Protein AF-A0A7J9BBY5-F1 (afdb_monomer)

Secondary structure (DSSP, 8-state):
--HHHHHHHH-GGG-TTS--SS----HHHHHHHHHHHHHHHHHHHHHHHHHHHHHHHHHHHHHHTT--HHHHGGGHHHHTTTT--TTT--STTTT-HHHHHHHHHHHHHHHHHHHHHHHHHHHHHHHHHHHHHHHTT----HHHHHHHHHHHHHTT-S-HHHHHHHHHHHHHHHHHHHHHHHHHHHHHHHHHHHHHHHHHHHHHHH-TTTTS--TTHHHHHHHHHHHHHHHTTHHHHHHHHHHHHHHHHHHHTS--EETTEEHHHHHHHHHHHHHHHHHHHHHHHHHHHHHHHHHHHHHHHHS-PPPP------------------------------------------

pLDDT: mean 82.65, std 19.44, range [28.75, 98.25]

InterPro domains:
  IPR007145 Microtubule-associated protein, MAP65/Ase1/PRC1 [PTHR19321] (1-342)

Sequence (350 aa):
MDFFSTVTEVHPSLDDTTGVQSKSISDDTLLRLAETVSALNEDKKRRLHKLQELATQLIDLWNLMDTPEEERILFDHVTCHTSASVDGVTVPGALALDLIEQAEVEVERLDQLKASRMKEIAFKKQVELEEIFARAHIEIDPEAAREKIMALIDSGNVEPTELLADMDNQIAKAKEEVLSRKEILDRVEKWMSACEEESWLEDYNRDENRYNSSRGAHLNLKRAEKARILVNKIPGMVDTLVAKTRAWEEDRGISFSYDGVPLLAMLDEYAMLRQEREEEKRRLRDQKKYGEQQNTEQEAIFGSKPSPARPSGTKKVVGPRANGGTNGTPSRRLSLNATQNGSRSATKDG

Solvent-accessible surface area (backbone atoms only — not comparable to full-atom values): 20954 Å² total; per-residue (Å²): 136,58,68,61,65,58,38,34,72,51,38,59,44,66,28,85,84,70,71,58,95,62,65,78,80,45,71,68,45,53,50,42,45,52,51,50,52,51,53,51,52,52,48,51,48,53,47,51,51,54,39,26,53,45,28,50,52,43,52,53,50,35,66,73,66,67,56,55,66,82,67,54,59,80,44,45,82,42,50,70,43,55,83,57,49,80,84,70,66,73,64,86,69,74,74,34,67,68,61,49,49,52,48,52,53,50,45,52,52,50,51,53,49,50,54,52,53,47,51,54,53,50,50,53,52,49,50,53,39,51,57,46,32,54,75,52,31,46,70,76,63,68,63,63,53,49,52,52,54,49,54,47,60,76,64,69,80,64,60,67,71,57,56,53,49,52,52,51,50,51,42,52,51,48,54,52,48,36,62,71,44,41,71,58,50,63,46,50,54,56,49,51,55,39,51,53,39,39,53,51,45,52,54,56,70,68,43,87,67,59,78,49,94,53,96,58,38,73,57,52,51,54,49,44,56,53,34,53,59,47,44,73,43,45,65,63,50,51,55,52,48,52,54,53,49,50,55,51,24,66,76,68,75,48,83,55,49,48,71,73,39,50,46,66,57,56,51,52,52,50,53,52,55,52,50,51,53,53,49,49,54,46,51,54,53,52,51,50,52,53,52,51,50,54,50,50,53,51,44,68,73,72,51,87,76,83,82,90,81,85,88,90,86,82,86,90,87,84,88,82,90,82,85,88,80,84,90,80,88,79,89,80,92,82,87,87,78,91,87,77,88,78,84,88,79,85,89,81,92,134

Organism: Gossypium gossypioides (NCBI:txid34282)

Nearest PDB structures (foldseek):
  3g6b-assembly1_B  TM=2.081E-01  e=1.982E+00  Thermotoga maritima
  3g67-assembly1_B  TM=2.104E-01  e=2.282E+00  Thermotoga maritima
  3ja6-assembly1_H  TM=1.386E-01  e=8.104E+00  Escherichia coli

Mean predicted aligned error: 14.29 Å

Radius of gyration: 49.77 Å; Cα contacts (8 Å, |Δi|>4): 181; chains: 1; bounding box: 132×51×141 Å

Structure (mmCIF, N/CA/C/O backbone):
data_AF-A0A7J9BBY5-F1
#
_entry.id   AF-A0A7J9BBY5-F1
#
loop_
_atom_site.group_PDB
_atom_site.id
_atom_site.type_symbol
_atom_site.label_atom_id
_atom_site.label_alt_id
_atom_site.label_comp_id
_atom_site.label_asym_id
_atom_site.label_entity_id
_atom_site.label_seq_id
_atom_site.pdbx_PDB_ins_code
_atom_site.Cartn_x
_atom_site.Cartn_y
_atom_site.Cartn_z
_atom_site.occupancy
_atom_site.B_iso_or_equiv
_atom_site.auth_seq_id
_atom_site.auth_comp_id
_atom_site.auth_asym_id
_atom_site.auth_atom_id
_atom_site.pdbx_PDB_model_num
ATOM 1 N N . MET A 1 1 ? -28.282 6.970 42.687 1.00 68.50 1 MET A N 1
ATOM 2 C CA . MET A 1 1 ? -29.652 6.798 43.211 1.00 68.50 1 MET A CA 1
ATOM 3 C C . MET A 1 1 ? -29.607 7.133 44.682 1.00 68.50 1 MET A C 1
ATOM 5 O O . MET A 1 1 ? -28.784 6.548 45.376 1.00 68.50 1 MET A O 1
ATOM 9 N N . ASP A 1 2 ? -30.421 8.085 45.126 1.00 82.81 2 ASP A N 1
ATOM 10 C CA . ASP A 1 2 ? -30.551 8.399 46.547 1.00 82.81 2 ASP A CA 1
ATOM 11 C C . ASP A 1 2 ? -31.690 7.573 47.160 1.00 82.81 2 ASP A C 1
ATOM 13 O O . ASP A 1 2 ? -32.809 7.545 46.639 1.00 82.81 2 ASP A O 1
ATOM 17 N N . PHE A 1 3 ? -31.388 6.869 48.250 1.00 84.06 3 PHE A N 1
ATOM 18 C CA . PHE A 1 3 ? -32.345 6.008 48.940 1.00 84.06 3 PHE A CA 1
ATOM 19 C C . PHE A 1 3 ? -33.523 6.821 49.486 1.00 84.06 3 PHE A C 1
ATOM 21 O O . PHE A 1 3 ? -34.673 6.428 49.302 1.00 84.06 3 PHE A O 1
ATOM 28 N N . PHE A 1 4 ? -33.251 7.980 50.090 1.00 82.25 4 PHE A N 1
ATOM 29 C CA . PHE A 1 4 ? -34.282 8.802 50.721 1.00 82.25 4 PHE A CA 1
ATOM 30 C C . PHE A 1 4 ? -35.226 9.423 49.688 1.00 82.25 4 PHE A C 1
ATOM 32 O O . PHE A 1 4 ? -36.443 9.342 49.853 1.00 82.25 4 PHE A O 1
ATOM 39 N N . SER A 1 5 ? -34.702 9.919 48.564 1.00 84.00 5 SER A N 1
ATOM 40 C CA . SER A 1 5 ? -35.523 10.349 47.422 1.00 84.00 5 SER A CA 1
ATOM 41 C C . SER A 1 5 ? -36.441 9.235 46.902 1.00 84.00 5 SER A C 1
ATOM 43 O O . SER A 1 5 ? -37.623 9.458 46.666 1.00 84.00 5 SER A O 1
ATOM 45 N N . THR A 1 6 ? -35.928 8.009 46.772 1.00 87.12 6 THR A N 1
ATOM 46 C CA . THR A 1 6 ? -36.713 6.880 46.236 1.00 87.12 6 THR A CA 1
ATOM 47 C C . THR A 1 6 ? -37.829 6.456 47.200 1.00 87.12 6 THR A C 1
ATOM 49 O O . THR A 1 6 ? -38.934 6.110 46.793 1.00 87.12 6 THR A O 1
ATOM 52 N N . VAL A 1 7 ? -37.553 6.483 48.505 1.00 86.75 7 VAL A N 1
ATOM 53 C CA . VAL A 1 7 ? -38.510 6.084 49.545 1.00 86.75 7 VAL A CA 1
ATOM 54 C C . VAL A 1 7 ? -39.575 7.163 49.786 1.00 86.75 7 VAL A C 1
ATOM 56 O O . VAL A 1 7 ? -40.745 6.834 49.999 1.00 86.75 7 VAL A O 1
ATOM 59 N N . THR A 1 8 ? -39.207 8.445 49.701 1.00 85.31 8 THR A N 1
ATOM 60 C CA . THR A 1 8 ? -40.155 9.571 49.806 1.00 85.31 8 THR A CA 1
ATOM 61 C C . THR A 1 8 ? -41.138 9.632 48.635 1.00 85.31 8 THR A C 1
ATOM 63 O O . THR A 1 8 ? -42.296 9.993 48.856 1.00 85.31 8 THR A O 1
ATOM 66 N N . GLU A 1 9 ? -40.727 9.224 47.428 1.00 86.50 9 GLU A N 1
ATOM 67 C CA . GLU A 1 9 ? -41.609 9.080 46.256 1.00 86.50 9 GLU A CA 1
ATOM 68 C C . GLU A 1 9 ? -42.701 8.017 46.456 1.00 86.50 9 GLU A C 1
ATOM 70 O O . GLU A 1 9 ? -43.842 8.215 46.030 1.00 86.50 9 GLU A O 1
ATOM 75 N N . VAL A 1 10 ? -42.384 6.912 47.143 1.00 87.44 10 VAL A N 1
ATOM 76 C CA . VAL A 1 10 ? -43.372 5.876 47.491 1.00 87.44 10 VAL A CA 1
ATOM 77 C C . VAL A 1 10 ? -44.382 6.431 48.491 1.00 87.44 10 VAL A C 1
ATOM 79 O O . VAL A 1 10 ? -45.592 6.367 48.254 1.00 87.44 10 VAL A O 1
ATOM 82 N N . HIS A 1 11 ? -43.895 6.978 49.611 1.00 86.75 11 HIS A N 1
ATOM 83 C CA . HIS A 1 11 ? -44.711 7.716 50.571 1.00 86.75 11 HIS A CA 1
ATOM 84 C C . HIS A 1 11 ? -43.825 8.533 51.538 1.00 86.75 11 HIS A C 1
ATOM 86 O O . HIS A 1 11 ? -42.918 7.960 52.147 1.00 86.75 11 HIS A O 1
ATOM 92 N N . PRO A 1 12 ? -44.123 9.821 51.812 1.00 84.50 12 PRO A N 1
ATOM 93 C CA . PRO A 1 12 ? -43.288 10.676 52.668 1.00 84.50 12 PRO A CA 1
ATOM 94 C C . PRO A 1 12 ? -43.043 10.122 54.078 1.00 84.50 12 PRO A C 1
ATOM 96 O O . PRO A 1 12 ? -41.979 10.318 54.647 1.00 84.50 12 PRO A O 1
ATOM 99 N N . SER A 1 13 ? -44.007 9.382 54.642 1.00 84.62 13 SER A N 1
ATOM 100 C CA . SER A 1 13 ? -43.872 8.777 55.979 1.00 84.62 13 SER A CA 1
ATOM 101 C C . SER A 1 13 ? -42.844 7.643 56.071 1.00 84.62 13 SER A C 1
ATOM 103 O O . SER A 1 13 ? -42.656 7.102 57.157 1.00 84.62 13 SER A O 1
ATOM 105 N N . LEU A 1 14 ? -42.323 7.149 54.945 1.00 83.06 14 LEU A N 1
ATOM 106 C CA . LEU A 1 14 ? -41.343 6.059 54.926 1.00 83.06 14 LEU A CA 1
ATOM 107 C C . LEU A 1 14 ? -39.911 6.575 55.102 1.00 83.06 14 LEU A C 1
ATOM 109 O O . LEU A 1 14 ? -39.012 5.784 55.380 1.00 83.06 14 LEU A O 1
ATOM 113 N N . ASP A 1 15 ? -39.714 7.886 54.979 1.00 83.00 15 ASP A N 1
ATOM 114 C CA . ASP A 1 15 ? -38.452 8.547 55.259 1.00 83.00 15 ASP A CA 1
ATOM 115 C C . ASP A 1 15 ? -38.324 8.840 56.755 1.00 83.00 15 ASP A C 1
ATOM 117 O O . ASP A 1 15 ? -38.999 9.715 57.305 1.00 83.00 15 ASP A O 1
ATOM 121 N N . ASP A 1 16 ? -37.418 8.114 57.408 1.00 74.38 16 ASP A N 1
ATOM 122 C CA . ASP A 1 16 ? -37.143 8.238 58.839 1.00 74.38 16 ASP A CA 1
ATOM 123 C C . ASP A 1 16 ? -36.589 9.629 59.227 1.00 74.38 16 ASP A C 1
ATOM 125 O O . ASP A 1 16 ? -36.589 9.982 60.408 1.00 74.38 16 ASP A O 1
ATOM 129 N N . THR A 1 17 ? -36.172 10.458 58.259 1.00 73.38 17 THR A N 1
ATOM 130 C CA . THR A 1 17 ? -35.700 11.833 58.498 1.00 73.38 17 THR A CA 1
ATOM 131 C C . THR A 1 17 ? -36.830 12.863 58.615 1.00 73.38 17 THR A C 1
ATOM 133 O O . THR A 1 17 ? -36.628 13.935 59.187 1.00 73.38 17 THR A O 1
ATOM 136 N N . THR A 1 18 ? -38.045 12.538 58.155 1.00 66.00 18 THR A N 1
ATOM 137 C CA . THR A 1 18 ? -39.191 13.472 58.127 1.00 66.00 18 THR A CA 1
ATOM 138 C C . THR A 1 18 ? -39.932 13.607 59.464 1.00 66.00 18 THR A C 1
ATOM 140 O O . THR A 1 18 ? -40.844 14.426 59.588 1.00 66.00 18 THR A O 1
ATOM 143 N N . GLY A 1 19 ? -39.551 12.841 60.494 1.00 63.50 19 GLY A N 1
ATOM 144 C CA . GLY A 1 19 ? -40.104 12.962 61.852 1.00 63.50 19 GLY A CA 1
ATOM 145 C C . GLY A 1 19 ? -41.573 12.532 62.000 1.00 63.50 19 GLY A C 1
ATOM 146 O O . GLY A 1 19 ? -42.220 12.877 62.991 1.00 63.50 19 GLY A O 1
ATOM 147 N N . VAL A 1 20 ? -42.121 11.793 61.031 1.00 68.62 20 VAL A N 1
ATOM 148 C CA . VAL A 1 20 ? -43.511 11.310 61.054 1.00 68.62 20 VAL A CA 1
ATOM 149 C C . VAL A 1 20 ? -43.664 10.175 62.080 1.00 68.62 20 VAL A C 1
ATOM 151 O O . VAL A 1 20 ? -42.934 9.192 62.046 1.00 68.62 20 VAL A O 1
ATOM 154 N N . GLN A 1 21 ? -44.638 10.282 62.996 1.00 65.25 21 GLN A N 1
ATOM 155 C CA . GLN A 1 21 ? -44.805 9.339 64.122 1.00 65.25 21 GLN A CA 1
ATOM 156 C C . GLN A 1 21 ? -45.318 7.938 63.735 1.00 65.25 21 GLN A C 1
ATOM 158 O O . GLN A 1 21 ? -45.295 7.029 64.563 1.00 65.25 21 GLN A O 1
ATOM 163 N N . SER A 1 22 ? -45.799 7.741 62.503 1.00 77.50 22 SER A N 1
ATOM 164 C CA . SER A 1 22 ? -46.316 6.447 62.037 1.00 77.50 22 SER A CA 1
ATOM 165 C C . SER A 1 22 ? -46.081 6.253 60.538 1.00 77.50 22 SER A C 1
ATOM 167 O O . SER A 1 22 ? -46.340 7.160 59.747 1.00 77.50 22 SER A O 1
ATOM 169 N N . LYS A 1 23 ? -45.590 5.068 60.152 1.00 84.00 23 LYS A N 1
ATOM 170 C CA . LYS A 1 23 ? -45.366 4.681 58.752 1.00 84.00 23 LYS A CA 1
ATOM 171 C C . LYS A 1 23 ? -46.689 4.236 58.122 1.00 84.00 23 LYS A C 1
ATOM 173 O O . LYS A 1 23 ? -47.424 3.459 58.730 1.00 84.00 23 LYS A O 1
ATOM 178 N N . SER A 1 24 ? -46.988 4.709 56.912 1.00 83.12 24 SER A N 1
ATOM 179 C CA . SER A 1 24 ? -48.141 4.239 56.141 1.00 83.12 24 SER A CA 1
ATOM 180 C C . SER A 1 24 ? -47.972 2.765 55.765 1.00 83.12 24 SER A C 1
ATOM 182 O O . SER A 1 24 ? -46.948 2.375 55.207 1.00 83.12 24 SER A O 1
ATOM 184 N N . ILE A 1 25 ? -48.996 1.963 56.057 1.00 86.81 25 ILE A N 1
ATOM 185 C CA . ILE A 1 25 ? -49.114 0.540 55.692 1.00 86.81 25 ILE A CA 1
ATOM 186 C C . ILE A 1 25 ? -50.367 0.283 54.841 1.00 86.81 25 ILE A C 1
ATOM 188 O O . ILE A 1 25 ? -50.908 -0.818 54.843 1.00 86.81 25 ILE A O 1
ATOM 192 N N . SER A 1 26 ? -50.880 1.321 54.171 1.00 90.69 26 SER A N 1
ATOM 193 C CA . SER A 1 26 ? -52.058 1.192 53.306 1.00 90.69 26 SER A CA 1
ATOM 194 C C . SER A 1 26 ? -51.767 0.313 52.086 1.00 90.69 26 SER A C 1
ATOM 196 O O . SER A 1 26 ? -50.627 0.270 51.618 1.00 90.69 26 SER A O 1
ATOM 198 N N . ASP A 1 27 ? -52.800 -0.324 51.530 1.00 90.69 27 ASP A N 1
ATOM 199 C CA . ASP A 1 27 ? -52.671 -1.145 50.319 1.00 90.69 27 ASP A CA 1
ATOM 200 C C . ASP A 1 27 ? -52.080 -0.350 49.139 1.00 90.69 27 ASP A C 1
ATOM 202 O O . ASP A 1 27 ? -51.259 -0.881 48.400 1.00 90.69 27 ASP A O 1
ATOM 206 N N . ASP A 1 28 ? -52.411 0.942 49.002 1.00 90.50 28 ASP A N 1
ATOM 207 C CA . ASP A 1 28 ? -51.816 1.837 47.991 1.00 90.50 28 ASP A CA 1
ATOM 208 C C . ASP A 1 28 ? -50.307 2.030 48.217 1.00 90.50 28 ASP A C 1
ATOM 210 O O . ASP A 1 28 ? -49.514 1.937 47.283 1.00 90.50 28 ASP A O 1
ATOM 214 N N . THR A 1 29 ? -49.882 2.223 49.471 1.00 89.31 29 THR A N 1
ATOM 215 C CA . THR A 1 29 ? -48.455 2.340 49.817 1.00 89.31 29 THR A CA 1
ATOM 216 C C . THR A 1 29 ? -47.701 1.034 49.558 1.00 89.31 29 THR A C 1
ATOM 218 O O . THR A 1 29 ? -46.577 1.067 49.061 1.00 89.31 29 THR A O 1
ATOM 221 N N . LEU A 1 30 ? -48.314 -0.115 49.857 1.00 90.44 30 LEU A N 1
ATOM 222 C CA . LEU A 1 30 ? -47.729 -1.429 49.585 1.00 90.44 30 LEU A CA 1
ATOM 223 C C . LEU A 1 30 ? -47.633 -1.717 48.079 1.00 90.44 30 LEU A C 1
ATOM 225 O O . LEU A 1 30 ? -46.614 -2.245 47.636 1.00 90.44 30 LEU A O 1
ATOM 229 N N . LEU A 1 31 ? -48.647 -1.338 47.292 1.00 92.88 31 LEU A N 1
ATOM 230 C CA . LEU A 1 31 ? -48.634 -1.459 45.830 1.00 92.88 31 LEU A CA 1
ATOM 231 C C . LEU A 1 31 ? -47.529 -0.603 45.208 1.00 92.88 31 LEU A C 1
ATOM 233 O O . LEU A 1 31 ? -46.708 -1.135 44.463 1.00 92.88 31 LEU A O 1
ATOM 237 N N . ARG A 1 32 ? -47.438 0.680 45.579 1.00 91.25 32 ARG A N 1
ATOM 238 C CA . ARG A 1 32 ? -46.366 1.572 45.102 1.00 91.25 32 ARG A CA 1
ATOM 239 C C . ARG A 1 32 ? -44.984 1.042 45.460 1.00 91.25 32 ARG A C 1
ATOM 241 O O . ARG A 1 32 ? -44.094 1.041 44.621 1.00 91.25 32 ARG A O 1
ATOM 248 N N . LEU A 1 33 ? -44.806 0.535 46.682 1.00 92.31 33 LEU A N 1
ATOM 249 C CA . LEU A 1 33 ? -43.540 -0.067 47.096 1.00 92.31 33 LEU A CA 1
ATOM 250 C C . LEU A 1 33 ? -43.188 -1.292 46.237 1.00 92.31 33 LEU A C 1
ATOM 252 O O . LEU A 1 33 ? -42.039 -1.435 45.820 1.00 92.31 33 LEU A O 1
ATOM 256 N N . ALA A 1 34 ? -44.160 -2.165 45.957 1.00 92.00 34 ALA A N 1
ATOM 257 C CA . ALA A 1 34 ? -43.958 -3.331 45.101 1.00 92.00 34 ALA A CA 1
ATOM 258 C C . ALA A 1 34 ? -43.586 -2.932 43.661 1.00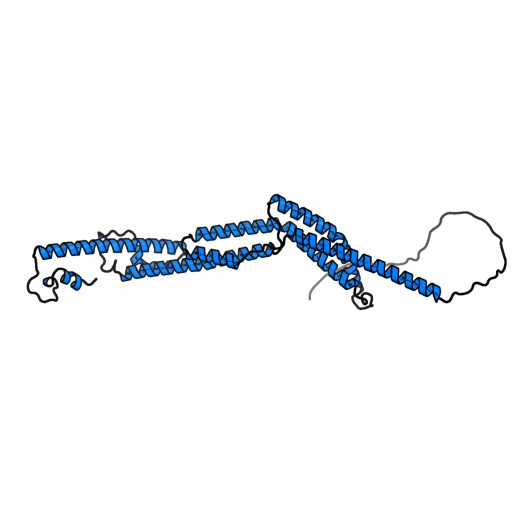 92.00 34 ALA A C 1
ATOM 260 O O . ALA A 1 34 ? -42.660 -3.512 43.088 1.00 92.00 34 ALA A O 1
ATOM 261 N N . GLU A 1 35 ? -44.249 -1.916 43.102 1.00 93.44 35 GLU A N 1
ATOM 262 C CA . GLU A 1 35 ? -43.927 -1.347 41.788 1.00 93.44 35 GLU A CA 1
ATOM 263 C C . GLU A 1 35 ? -42.501 -0.777 41.754 1.00 93.44 35 GLU A C 1
ATOM 265 O O . GLU A 1 35 ? -41.724 -1.122 40.861 1.00 93.44 35 GLU A O 1
ATOM 270 N N . THR A 1 36 ? -42.108 0.014 42.759 1.00 92.38 36 THR A N 1
ATOM 271 C CA . THR A 1 36 ? -40.750 0.571 42.865 1.00 92.38 36 THR A CA 1
ATOM 272 C C . THR A 1 36 ? -39.690 -0.525 42.990 1.00 92.38 36 THR A C 1
ATOM 274 O O . THR A 1 36 ? -38.662 -0.460 42.319 1.00 92.38 36 THR A O 1
ATOM 277 N N . VAL A 1 37 ? -39.927 -1.572 43.788 1.00 91.69 37 VAL A N 1
ATOM 278 C CA . VAL A 1 37 ? -39.004 -2.718 43.902 1.00 91.69 37 VAL A CA 1
ATOM 279 C C . VAL A 1 37 ? -38.875 -3.461 42.572 1.00 91.69 37 VAL A C 1
ATOM 281 O O . VAL A 1 37 ? -37.767 -3.842 42.187 1.00 91.69 37 VAL A O 1
ATOM 284 N N . SER A 1 38 ? -39.982 -3.648 41.848 1.00 92.69 38 SER A N 1
ATOM 285 C CA . SER A 1 38 ? -39.961 -4.265 40.520 1.00 92.69 38 SER A CA 1
ATOM 286 C C . SER A 1 38 ? -39.129 -3.433 39.541 1.00 92.69 38 SER A C 1
ATOM 288 O O . SER A 1 38 ? -38.226 -3.968 38.896 1.00 92.69 38 SER A O 1
ATOM 290 N N . ALA A 1 39 ? -39.360 -2.118 39.495 1.00 92.44 39 ALA A N 1
ATOM 291 C CA . ALA A 1 39 ? -38.620 -1.198 38.635 1.00 92.44 39 ALA A CA 1
ATOM 292 C C . ALA A 1 39 ? -37.113 -1.175 38.957 1.00 92.44 39 ALA A C 1
ATOM 294 O O . ALA A 1 39 ? -36.284 -1.219 38.047 1.00 92.44 39 ALA A O 1
ATOM 295 N N . LEU A 1 40 ? -36.738 -1.169 40.242 1.00 91.19 40 LEU A N 1
ATOM 296 C CA . LEU A 1 40 ? -35.335 -1.220 40.668 1.00 91.19 40 LEU A CA 1
ATOM 297 C C . LEU A 1 40 ? -34.663 -2.549 40.297 1.00 91.19 40 LEU A C 1
ATOM 299 O O . LEU A 1 40 ? -33.497 -2.559 39.901 1.00 91.19 40 LEU A O 1
ATOM 303 N N . ASN A 1 41 ? -35.384 -3.670 40.379 1.00 91.12 41 ASN A N 1
ATOM 304 C CA . ASN A 1 41 ? -34.871 -4.970 39.944 1.00 91.12 41 ASN A CA 1
ATOM 305 C C . ASN A 1 41 ? -34.655 -5.032 38.427 1.00 91.12 41 ASN A C 1
ATOM 307 O O . ASN A 1 41 ? -33.665 -5.608 37.972 1.00 91.12 41 ASN A O 1
ATOM 311 N N . GLU A 1 42 ? -35.552 -4.447 37.636 1.00 93.44 42 GLU A N 1
ATOM 312 C CA . GLU A 1 42 ? -35.357 -4.309 36.190 1.00 93.44 42 GLU A CA 1
ATOM 313 C C . GLU A 1 42 ? -34.159 -3.417 35.862 1.00 93.44 42 GLU A C 1
ATOM 315 O O . GLU A 1 42 ? -33.348 -3.768 35.006 1.00 93.4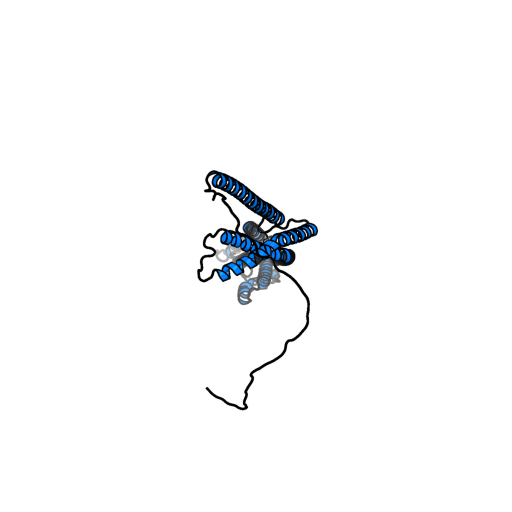4 42 GLU A O 1
ATOM 320 N N . ASP A 1 43 ? -33.997 -2.302 36.574 1.00 91.75 43 ASP A N 1
ATOM 321 C CA . ASP A 1 43 ? -32.852 -1.414 36.390 1.00 91.75 43 ASP A CA 1
ATOM 322 C C . ASP A 1 43 ? -31.530 -2.106 36.736 1.00 91.75 43 ASP A C 1
ATOM 324 O O . ASP A 1 43 ? -30.580 -2.057 35.954 1.00 91.75 43 ASP A O 1
ATOM 328 N N . LYS A 1 44 ? -31.494 -2.854 37.847 1.00 92.00 44 LYS A N 1
ATOM 329 C CA . LYS A 1 44 ? -30.349 -3.691 38.230 1.00 92.00 44 LYS A CA 1
ATOM 330 C C . LYS A 1 44 ? -29.988 -4.685 37.123 1.00 92.00 44 LYS A C 1
ATOM 332 O O . LYS A 1 44 ? -28.812 -4.823 36.791 1.00 92.00 44 LYS A O 1
ATOM 337 N N . LYS A 1 45 ? -30.985 -5.354 36.530 1.00 92.94 45 LYS A N 1
ATOM 338 C CA . LYS A 1 45 ? -30.787 -6.291 35.410 1.00 92.94 45 LYS A CA 1
ATOM 339 C C . LYS A 1 45 ? -30.199 -5.598 34.184 1.00 92.94 45 LYS A C 1
ATOM 341 O O . LYS A 1 45 ? -29.227 -6.100 33.629 1.00 92.94 45 LYS A O 1
ATOM 346 N N . ARG A 1 46 ? -30.756 -4.449 33.785 1.00 94.31 46 ARG A N 1
ATOM 347 C CA . ARG A 1 46 ? -30.259 -3.671 32.636 1.00 94.31 4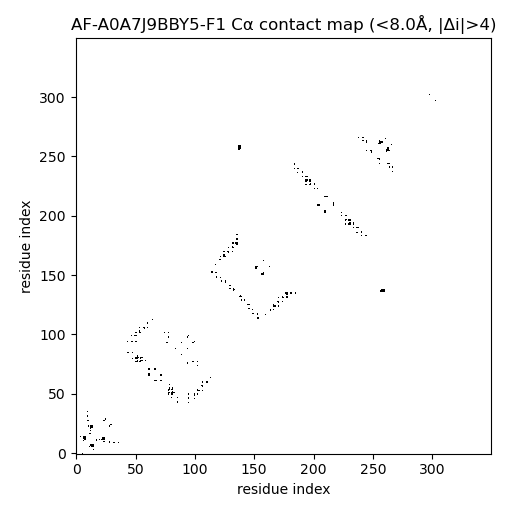6 ARG A CA 1
ATOM 348 C C . ARG A 1 46 ? -28.809 -3.242 32.835 1.00 94.31 46 ARG A C 1
ATOM 350 O O . ARG A 1 46 ? -27.988 -3.458 31.951 1.00 94.31 46 ARG A O 1
ATOM 357 N N . ARG A 1 47 ? -28.488 -2.685 34.005 1.00 94.06 47 ARG A N 1
ATOM 358 C CA . ARG A 1 47 ? -27.128 -2.238 34.338 1.00 94.06 47 ARG A CA 1
ATOM 359 C C . ARG A 1 47 ? -26.124 -3.381 34.355 1.00 94.06 47 ARG A C 1
ATOM 361 O O . ARG A 1 47 ? -25.039 -3.230 33.810 1.00 94.06 47 ARG A O 1
ATOM 368 N N . LEU A 1 48 ? -26.492 -4.521 34.942 1.00 93.19 48 LEU A N 1
ATOM 369 C CA . LEU A 1 48 ? -25.633 -5.704 34.945 1.00 93.19 48 LEU A CA 1
ATOM 370 C C . LEU A 1 48 ? -25.364 -6.200 33.523 1.00 93.19 48 LEU A C 1
ATOM 372 O O . LEU A 1 48 ? -24.218 -6.465 33.185 1.00 93.19 48 LEU A O 1
ATOM 376 N N . HIS A 1 49 ? -26.402 -6.290 32.690 1.00 93.56 49 HIS A N 1
ATOM 377 C CA . HIS A 1 49 ? -26.246 -6.735 31.310 1.00 93.56 49 HIS A CA 1
ATOM 378 C C . HIS A 1 49 ? -25.325 -5.805 30.513 1.00 93.56 49 HIS A C 1
ATOM 380 O O . HIS A 1 49 ? -24.381 -6.268 29.882 1.00 93.56 49 HIS A O 1
ATOM 386 N N . LYS A 1 50 ? -25.533 -4.490 30.629 1.00 94.50 50 LYS A N 1
ATOM 387 C CA . LYS A 1 50 ? -24.673 -3.491 29.993 1.00 94.50 50 LYS A CA 1
ATOM 388 C C . LYS A 1 50 ? -23.218 -3.608 30.456 1.00 94.50 50 LYS A C 1
ATOM 390 O O . LYS A 1 50 ? -22.309 -3.577 29.634 1.00 94.50 50 LYS A O 1
ATOM 395 N N . LEU A 1 51 ? -22.989 -3.788 31.756 1.00 93.56 51 LEU A N 1
ATOM 396 C CA . LEU A 1 51 ? -21.642 -3.963 32.299 1.00 93.56 51 LEU A CA 1
ATOM 397 C C . LEU A 1 51 ? -20.974 -5.251 31.785 1.00 93.56 51 LEU A C 1
ATOM 399 O O . LEU A 1 51 ? -19.778 -5.246 31.521 1.00 93.56 51 LEU A O 1
ATOM 403 N N . GLN A 1 52 ? -21.733 -6.334 31.599 1.00 94.38 52 GLN A N 1
ATOM 404 C CA . GLN A 1 52 ? -21.235 -7.591 31.021 1.00 94.38 52 GLN A CA 1
ATOM 405 C C . GLN A 1 52 ? -20.832 -7.444 29.550 1.00 94.38 52 GLN A C 1
ATOM 407 O O . GLN A 1 52 ? -19.799 -7.977 29.140 1.00 94.38 52 GLN A O 1
ATOM 412 N N . GLU A 1 53 ? -21.620 -6.713 28.760 1.00 94.88 53 GLU A N 1
ATOM 413 C CA . GLU A 1 53 ? -21.268 -6.385 27.375 1.00 94.88 53 GLU A CA 1
ATOM 414 C C . GLU A 1 53 ? -19.966 -5.578 27.318 1.00 94.88 53 GLU A C 1
ATOM 416 O O . GLU A 1 53 ? -19.060 -5.931 26.567 1.00 94.88 53 GLU A O 1
ATOM 421 N N . LEU A 1 54 ? -19.842 -4.546 28.159 1.00 95.12 54 LEU A N 1
ATOM 422 C CA . LEU A 1 54 ? -18.635 -3.720 28.245 1.00 95.12 54 LEU A CA 1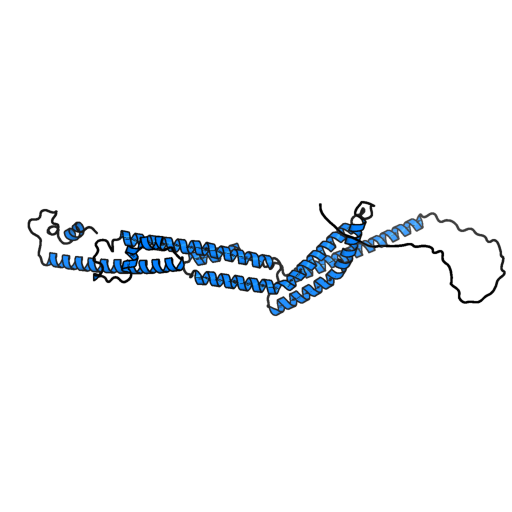
ATOM 423 C C . LEU A 1 54 ? -17.420 -4.526 28.709 1.00 95.12 54 LEU A C 1
ATOM 425 O O . LEU A 1 54 ? -16.352 -4.408 28.119 1.00 95.12 54 LEU A O 1
ATOM 429 N N . ALA A 1 55 ? -17.579 -5.390 29.714 1.00 94.38 55 ALA A N 1
ATOM 430 C CA . ALA A 1 55 ? -16.513 -6.274 30.174 1.00 94.38 55 ALA A CA 1
ATOM 431 C C . ALA A 1 55 ? -16.005 -7.186 29.047 1.00 94.38 55 ALA A C 1
ATOM 433 O O . ALA A 1 55 ? -14.799 -7.356 28.888 1.00 94.38 55 ALA A O 1
ATOM 434 N N . THR A 1 56 ? -16.919 -7.730 28.238 1.00 94.94 56 THR A N 1
ATOM 435 C CA . THR A 1 56 ? -16.567 -8.568 27.082 1.00 94.94 56 THR A CA 1
ATOM 436 C C . THR A 1 56 ? -15.797 -7.759 26.035 1.00 94.94 56 THR A C 1
ATOM 438 O O . THR A 1 56 ? -14.720 -8.173 25.618 1.00 94.94 56 THR A O 1
ATOM 441 N N . GLN A 1 57 ? -16.290 -6.566 25.680 1.00 94.38 57 GLN A N 1
ATOM 442 C CA . GLN A 1 57 ? -15.630 -5.671 24.720 1.00 94.38 57 GLN A CA 1
ATOM 443 C C . GLN A 1 57 ? -14.230 -5.246 25.180 1.00 94.38 57 GLN A C 1
ATOM 445 O O . GLN A 1 57 ? -13.293 -5.266 24.385 1.00 94.38 57 GLN A O 1
ATOM 450 N N . LEU A 1 58 ? -14.066 -4.907 26.464 1.00 95.19 58 LEU A N 1
ATOM 451 C CA . LEU A 1 58 ? -12.764 -4.578 27.048 1.00 95.19 58 LEU A CA 1
ATOM 452 C C . LEU A 1 58 ? -11.785 -5.748 26.926 1.00 95.19 58 LEU A C 1
ATOM 454 O O . LEU A 1 58 ? -10.661 -5.553 26.471 1.00 95.19 58 LEU A O 1
ATOM 458 N N . ILE A 1 59 ? -12.214 -6.964 27.279 1.00 94.12 59 ILE A N 1
ATOM 459 C CA . ILE A 1 59 ? -11.377 -8.168 27.182 1.00 94.12 59 ILE A CA 1
ATOM 460 C C . ILE A 1 59 ? -10.941 -8.413 25.734 1.00 94.12 59 ILE A C 1
ATOM 462 O O . ILE A 1 59 ? -9.755 -8.641 25.485 1.00 94.12 59 ILE A O 1
ATOM 466 N N . ASP A 1 60 ? -11.871 -8.332 24.783 1.00 93.31 60 ASP A N 1
ATOM 467 C CA . ASP A 1 60 ? -11.579 -8.536 23.365 1.00 93.31 60 ASP A CA 1
ATOM 468 C C . ASP A 1 60 ? -10.600 -7.475 22.835 1.00 93.31 60 ASP A C 1
ATOM 470 O O . ASP A 1 60 ? -9.607 -7.819 22.188 1.00 93.31 60 ASP A O 1
ATOM 474 N N . LEU A 1 61 ? -10.810 -6.197 23.174 1.00 93.31 61 LEU A N 1
ATOM 475 C CA . LEU A 1 61 ? -9.920 -5.097 22.789 1.00 93.31 61 LEU A CA 1
ATOM 476 C C . LEU A 1 61 ? -8.529 -5.228 23.412 1.00 93.31 61 LEU A C 1
ATOM 478 O O . LEU A 1 61 ? -7.534 -5.024 22.719 1.00 93.31 61 LEU A O 1
ATOM 482 N N . TRP A 1 62 ? -8.427 -5.601 24.688 1.00 95.12 62 TRP A N 1
ATOM 483 C CA . TRP A 1 62 ? -7.134 -5.815 25.338 1.00 95.12 62 TRP A CA 1
ATOM 484 C C . TRP A 1 62 ? -6.366 -6.986 24.735 1.00 95.12 62 TRP A C 1
ATOM 486 O O . TRP A 1 62 ? -5.147 -6.904 24.589 1.00 95.12 62 TRP A O 1
ATOM 496 N N . ASN A 1 63 ? -7.058 -8.069 24.379 1.00 92.75 63 ASN A N 1
ATOM 497 C CA . ASN A 1 63 ? -6.445 -9.212 23.708 1.00 92.75 63 ASN A CA 1
ATOM 498 C C . ASN A 1 63 ? -5.985 -8.851 22.294 1.00 92.75 63 ASN A C 1
ATOM 500 O O . ASN A 1 63 ? -4.902 -9.254 21.890 1.00 92.75 63 ASN A O 1
ATOM 504 N N . LEU A 1 64 ? -6.773 -8.064 21.562 1.00 91.06 64 LEU A N 1
ATOM 505 C CA . LEU A 1 64 ? -6.413 -7.596 20.226 1.00 91.06 64 LEU A CA 1
ATOM 506 C C . LEU A 1 64 ? -5.218 -6.632 20.244 1.00 91.06 64 LEU A C 1
ATOM 508 O O . LEU A 1 64 ? -4.379 -6.659 19.347 1.00 91.06 64 LEU A O 1
ATOM 512 N N . MET A 1 65 ? -5.164 -5.749 21.242 1.00 90.88 65 MET A N 1
ATOM 513 C CA . MET A 1 65 ? -4.170 -4.675 21.335 1.00 90.88 65 MET A CA 1
ATOM 514 C C . MET A 1 65 ? -2.931 -5.054 22.153 1.00 90.88 65 MET A C 1
ATOM 516 O O . MET A 1 65 ? -2.055 -4.199 22.335 1.00 90.88 65 MET A O 1
ATOM 520 N N . ASP A 1 66 ? -2.869 -6.300 22.639 1.00 90.44 66 ASP A N 1
ATOM 521 C CA . ASP A 1 66 ? -1.864 -6.806 23.577 1.00 90.44 66 ASP A CA 1
ATOM 522 C C . ASP A 1 66 ? -1.667 -5.863 24.783 1.00 90.44 66 ASP A C 1
ATOM 524 O O . ASP A 1 66 ? -0.545 -5.541 25.180 1.00 90.44 66 ASP A O 1
ATOM 528 N N . THR A 1 67 ? -2.770 -5.371 25.360 1.00 91.50 67 THR A N 1
ATOM 529 C CA . THR A 1 67 ? -2.734 -4.429 26.492 1.00 91.50 67 THR A CA 1
ATOM 530 C C . THR A 1 67 ? -2.071 -5.085 27.709 1.00 91.50 67 THR A C 1
ATOM 532 O O . THR A 1 67 ? -2.429 -6.223 28.036 1.00 91.50 67 THR A O 1
ATOM 535 N N . PRO A 1 68 ? -1.136 -4.403 28.395 1.00 93.38 68 PRO A N 1
ATOM 536 C CA . PRO A 1 68 ? -0.429 -4.955 29.548 1.00 93.38 68 PRO A CA 1
ATOM 537 C C . PRO A 1 68 ? -1.353 -5.163 30.757 1.00 93.38 68 PRO A C 1
ATOM 539 O O . PRO A 1 68 ? -2.335 -4.443 30.937 1.00 93.38 68 PRO A O 1
ATOM 542 N N . GLU A 1 69 ? -1.030 -6.144 31.601 1.00 91.25 69 GLU A N 1
ATOM 543 C CA . GLU A 1 69 ? -1.864 -6.544 32.744 1.00 91.25 69 GLU A CA 1
ATOM 544 C C . GLU A 1 69 ? -2.045 -5.405 33.759 1.00 91.25 69 GLU A C 1
ATOM 546 O O . GLU A 1 69 ? -3.114 -5.253 34.343 1.00 91.25 69 GLU A O 1
ATOM 551 N N . GLU A 1 70 ? -1.033 -4.548 33.920 1.00 92.56 70 GLU A N 1
ATOM 552 C CA . GLU A 1 70 ? -1.082 -3.392 34.817 1.00 92.56 70 GLU A CA 1
ATOM 553 C C . GLU A 1 70 ? -2.213 -2.417 34.458 1.00 92.56 70 GLU A C 1
ATOM 555 O O . GLU A 1 70 ? -2.795 -1.795 35.347 1.00 92.56 70 GLU A O 1
ATOM 560 N N . GLU A 1 71 ? -2.536 -2.295 33.167 1.00 90.12 71 GLU A N 1
ATOM 561 C CA . GLU A 1 71 ? -3.651 -1.478 32.684 1.00 90.12 71 GLU A CA 1
ATOM 562 C C . GLU A 1 71 ? -4.991 -2.218 32.816 1.00 90.12 71 GLU A C 1
ATOM 564 O O . GLU A 1 71 ? -6.002 -1.592 33.139 1.00 90.12 71 GLU A O 1
ATOM 569 N N . ARG A 1 72 ? -5.005 -3.548 32.637 1.00 92.62 72 ARG A N 1
ATOM 570 C CA . ARG A 1 72 ? -6.220 -4.378 32.761 1.00 92.62 72 ARG A CA 1
ATOM 571 C C . ARG A 1 72 ? -6.761 -4.398 34.193 1.00 92.62 72 ARG A C 1
ATOM 573 O O . ARG A 1 72 ? -7.966 -4.241 34.386 1.00 92.62 72 ARG A O 1
ATOM 580 N N . ILE A 1 73 ? -5.874 -4.500 35.190 1.00 91.56 73 ILE A N 1
ATOM 581 C CA . ILE A 1 73 ? -6.228 -4.572 36.624 1.00 91.56 73 ILE A CA 1
ATOM 582 C C . ILE A 1 73 ? -7.048 -3.354 37.084 1.00 91.56 73 ILE A C 1
ATOM 584 O O . ILE A 1 73 ? -7.886 -3.454 37.983 1.00 91.56 73 ILE A O 1
ATOM 588 N N . LEU A 1 74 ? -6.868 -2.188 36.449 1.00 89.88 74 LEU A N 1
ATOM 589 C CA . LEU A 1 74 ? -7.637 -0.977 36.767 1.00 89.88 74 LEU A CA 1
ATOM 590 C C . LEU A 1 74 ? -9.152 -1.169 36.568 1.00 89.88 74 LEU A C 1
ATOM 592 O O . LEU A 1 74 ? -9.950 -0.480 37.208 1.00 89.88 74 LEU A O 1
ATOM 596 N N . PHE A 1 75 ? -9.547 -2.136 35.738 1.00 92.31 75 PHE A N 1
ATOM 597 C CA . PHE A 1 75 ? -10.930 -2.458 35.395 1.00 92.31 75 PHE A CA 1
ATOM 598 C C . PHE A 1 75 ? -11.401 -3.809 35.963 1.00 92.31 75 PHE A C 1
ATOM 600 O O . PHE A 1 75 ? -12.453 -4.307 35.563 1.00 92.31 75 PHE A O 1
ATOM 607 N N . ASP A 1 76 ? -10.707 -4.377 36.959 1.00 88.62 76 ASP A N 1
ATOM 608 C CA . ASP A 1 76 ? -11.109 -5.633 37.626 1.00 88.62 76 ASP A CA 1
ATOM 609 C C . ASP A 1 76 ? -12.533 -5.587 38.199 1.00 88.62 76 ASP A C 1
ATOM 611 O O . ASP A 1 76 ? -13.285 -6.565 38.184 1.00 88.62 76 ASP A O 1
ATOM 615 N N . HIS A 1 77 ? -12.936 -4.409 38.672 1.00 85.81 77 HIS A N 1
ATOM 616 C CA . HIS A 1 77 ? -14.279 -4.145 39.176 1.00 85.81 77 HIS A CA 1
ATOM 617 C C . HIS A 1 77 ? -15.368 -4.285 38.096 1.00 85.81 77 HIS A C 1
ATOM 619 O O . HIS A 1 77 ? -16.523 -4.507 38.435 1.00 85.81 77 HIS A O 1
ATOM 625 N N . VAL A 1 78 ? -15.013 -4.205 36.811 1.00 86.94 78 VAL A N 1
ATOM 626 C CA . VAL A 1 78 ? -15.904 -4.443 35.665 1.00 86.94 78 VAL A CA 1
ATOM 627 C C . VAL A 1 78 ? -15.828 -5.907 35.236 1.00 86.94 78 VAL A C 1
ATOM 629 O O . VAL A 1 78 ? -16.851 -6.581 35.099 1.00 86.94 78 VAL A O 1
ATOM 632 N N . THR A 1 79 ? -14.613 -6.437 35.080 1.00 87.50 79 THR A N 1
ATOM 633 C CA . THR A 1 79 ? -14.380 -7.791 34.549 1.00 87.50 79 THR A CA 1
ATOM 634 C C . THR A 1 79 ? -14.857 -8.889 35.500 1.00 87.50 79 THR A C 1
ATOM 636 O O . THR A 1 79 ? -15.320 -9.939 35.043 1.00 87.50 79 THR A O 1
ATOM 639 N N . CYS A 1 80 ? -14.864 -8.653 36.816 1.00 85.38 80 CYS A N 1
ATOM 640 C CA . CYS A 1 80 ? -15.396 -9.610 37.790 1.00 85.38 80 CYS A CA 1
ATOM 641 C C . CYS A 1 80 ? -16.911 -9.872 37.636 1.00 85.38 80 CYS A C 1
ATOM 643 O O . CYS A 1 80 ? -17.409 -10.904 38.094 1.00 85.38 80 CYS A O 1
ATOM 645 N N . HIS A 1 81 ? -17.648 -8.988 36.949 1.00 82.81 81 HIS A N 1
ATOM 646 C CA . HIS A 1 81 ? -19.088 -9.123 36.712 1.00 82.81 81 HIS A CA 1
ATOM 647 C C . HIS A 1 81 ? -19.458 -9.862 35.419 1.00 82.81 81 HIS A C 1
ATOM 649 O O . HIS A 1 81 ? -20.636 -10.185 35.231 1.00 82.81 81 HIS A O 1
ATOM 655 N N . THR A 1 82 ? -18.477 -10.224 34.584 1.00 84.06 82 THR A N 1
ATOM 656 C CA . THR A 1 82 ? -18.673 -10.904 33.285 1.00 84.06 82 THR A CA 1
ATOM 657 C C . THR A 1 82 ? -19.554 -12.156 33.386 1.00 84.06 82 THR A C 1
ATOM 659 O O . THR A 1 82 ? -20.346 -12.438 32.494 1.00 84.06 82 THR A O 1
ATOM 662 N N . SER A 1 83 ? -19.473 -12.900 34.494 1.00 84.25 83 SER A N 1
ATOM 663 C CA . SER A 1 83 ? -20.288 -14.104 34.744 1.00 84.25 83 SER A CA 1
ATOM 664 C C . SER A 1 83 ? -21.201 -13.990 35.972 1.00 84.25 83 SER A C 1
ATOM 666 O O . SER A 1 83 ? -21.728 -14.996 36.450 1.00 84.25 83 SER A O 1
ATOM 668 N N . ALA A 1 84 ? -21.381 -12.785 36.520 1.00 86.25 84 ALA A N 1
ATOM 669 C CA . ALA A 1 84 ? -22.201 -12.579 37.709 1.00 86.25 84 ALA A CA 1
ATOM 670 C C . ALA A 1 84 ? -23.701 -12.741 37.405 1.00 86.25 84 ALA A C 1
ATOM 672 O O . ALA A 1 84 ? -24.203 -12.281 36.380 1.00 86.25 84 ALA A O 1
ATOM 673 N N . SER A 1 85 ? -24.442 -13.363 38.325 1.00 86.38 85 SER A N 1
ATOM 674 C CA . SER A 1 85 ? -25.907 -13.367 38.291 1.00 86.38 85 SER A CA 1
ATOM 675 C C . SER A 1 85 ? -26.467 -12.122 38.983 1.00 86.38 85 SER A C 1
ATOM 677 O O . SER A 1 85 ? -25.814 -11.519 39.835 1.00 86.38 85 SER A O 1
ATOM 679 N N . VAL A 1 86 ? -27.713 -11.758 38.665 1.00 81.81 86 VAL A N 1
ATOM 680 C CA . VAL A 1 86 ? -28.409 -10.604 39.270 1.00 81.81 86 VAL A CA 1
ATOM 681 C C . VAL A 1 86 ? -28.426 -10.696 40.798 1.00 81.81 86 VAL A C 1
ATOM 683 O O . VAL A 1 86 ? -28.203 -9.695 41.480 1.00 81.81 86 VAL A O 1
ATOM 686 N N . ASP A 1 87 ? -28.643 -11.896 41.335 1.00 82.00 87 ASP A N 1
ATOM 687 C CA . ASP A 1 87 ? -28.682 -12.152 42.779 1.00 82.00 87 ASP A CA 1
ATOM 688 C C . ASP A 1 87 ? -27.279 -12.210 43.402 1.00 82.00 87 ASP A C 1
ATOM 690 O O . ASP A 1 87 ? -27.114 -11.919 44.585 1.00 82.00 87 ASP A O 1
ATOM 694 N N . GLY A 1 88 ? -26.255 -12.532 42.604 1.00 79.94 88 GLY A N 1
ATOM 695 C CA . GLY A 1 88 ? -24.855 -12.561 43.029 1.00 79.94 88 GLY A CA 1
ATOM 696 C C . GLY A 1 88 ? -24.239 -11.175 43.240 1.00 79.94 88 GLY A C 1
ATOM 697 O O . GLY A 1 88 ? -23.247 -11.050 43.956 1.00 79.94 88 GLY A O 1
ATOM 698 N N . VAL A 1 89 ? -24.829 -10.118 42.670 1.00 83.75 89 VAL A N 1
ATOM 699 C CA . VAL A 1 89 ? -24.369 -8.736 42.873 1.00 83.75 89 VAL A CA 1
ATOM 700 C C . VAL A 1 89 ? -24.972 -8.171 44.158 1.00 83.75 89 VAL A C 1
ATOM 702 O O . VAL A 1 89 ? -26.078 -7.620 4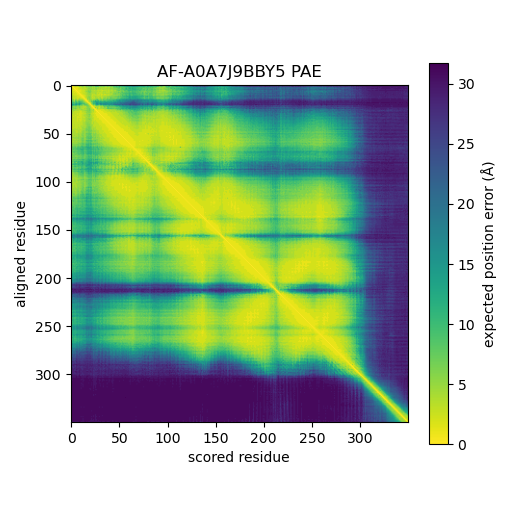4.161 1.00 83.75 89 VAL A O 1
ATOM 705 N N . THR A 1 90 ? -24.244 -8.332 45.260 1.00 82.50 90 THR A N 1
ATOM 706 C CA . THR A 1 90 ? -24.654 -7.899 46.608 1.00 82.50 90 THR A CA 1
ATOM 707 C C . THR A 1 90 ? -23.899 -6.668 47.107 1.00 82.50 90 THR A C 1
ATOM 709 O O . THR A 1 90 ? -24.362 -6.006 48.034 1.00 82.50 90 THR A O 1
ATOM 712 N N . VAL A 1 91 ? -22.760 -6.339 46.490 1.00 83.75 91 VAL A N 1
ATOM 713 C CA . VAL A 1 91 ? -21.912 -5.212 46.892 1.00 83.75 91 VAL A CA 1
ATOM 714 C C . VAL A 1 91 ? -22.587 -3.884 46.511 1.00 83.75 91 VAL A C 1
ATOM 716 O O . VAL A 1 91 ? -22.885 -3.668 45.331 1.00 83.75 91 VAL A O 1
ATOM 719 N N . PRO A 1 92 ? -22.837 -2.975 47.476 1.00 83.00 92 PRO A N 1
ATOM 720 C CA . PRO A 1 92 ? -23.375 -1.651 47.184 1.00 83.00 92 PRO A CA 1
ATOM 721 C C . PRO A 1 92 ? -22.460 -0.883 46.228 1.00 83.00 92 PRO A C 1
ATOM 723 O O . PRO A 1 92 ? -21.247 -0.863 46.409 1.00 83.00 92 PRO A O 1
ATOM 726 N N . GLY A 1 93 ? -23.041 -0.244 45.215 1.00 83.81 93 GLY A N 1
ATOM 727 C CA . GLY A 1 93 ? -22.283 0.547 44.241 1.00 83.81 93 GLY A CA 1
ATOM 728 C C . GLY A 1 93 ? -21.621 -0.253 43.114 1.00 83.81 93 GLY A C 1
ATOM 729 O O . GLY A 1 93 ? -21.140 0.363 42.177 1.00 83.81 93 GLY A O 1
ATOM 730 N N . ALA A 1 94 ? -21.677 -1.589 43.115 1.00 85.62 94 ALA A N 1
ATOM 731 C CA . ALA A 1 94 ? -21.095 -2.414 42.044 1.00 85.62 94 ALA A CA 1
ATOM 732 C C . ALA A 1 94 ? -21.684 -2.151 40.639 1.00 85.62 94 ALA A C 1
ATOM 734 O O . ALA A 1 94 ? -21.048 -2.430 39.633 1.00 85.62 94 ALA A O 1
ATOM 735 N N . LEU A 1 95 ? -22.905 -1.606 40.570 1.00 89.19 95 LEU A N 1
ATOM 736 C CA . LEU A 1 95 ? -23.594 -1.202 39.333 1.00 89.19 95 LEU A CA 1
ATOM 737 C C . LEU A 1 95 ? -23.919 0.301 39.343 1.00 89.19 95 LEU A C 1
ATOM 739 O O . LEU A 1 95 ? -24.983 0.739 38.880 1.00 89.19 95 LEU A O 1
ATOM 743 N N . ALA A 1 96 ? -23.064 1.092 39.989 1.00 90.75 96 ALA A N 1
ATOM 744 C CA . ALA A 1 96 ? -23.194 2.537 39.972 1.00 90.75 96 ALA A CA 1
ATOM 745 C C . ALA A 1 96 ? -22.976 3.068 38.541 1.00 90.75 96 ALA A C 1
ATOM 747 O O . ALA A 1 96 ? -22.282 2.453 37.733 1.00 90.75 96 ALA A O 1
ATOM 748 N N . LEU A 1 97 ? -23.675 4.153 38.194 1.00 89.19 97 LEU A N 1
ATOM 749 C CA . LEU A 1 97 ? -23.698 4.659 36.815 1.00 89.19 97 LEU A CA 1
ATOM 750 C C . LEU A 1 97 ? -22.332 5.193 36.381 1.00 89.19 97 LEU A C 1
ATOM 752 O O . LEU A 1 97 ? -21.965 5.012 35.232 1.00 89.19 97 LEU A O 1
ATOM 756 N N . ASP A 1 98 ? -21.585 5.778 37.312 1.00 90.25 98 ASP A N 1
ATOM 757 C CA . ASP A 1 98 ? -20.216 6.255 37.131 1.00 90.25 98 ASP A CA 1
ATOM 758 C C . ASP A 1 98 ? -19.245 5.126 36.761 1.00 90.25 98 ASP A C 1
ATOM 760 O O . ASP A 1 98 ? -18.389 5.328 35.908 1.00 90.25 98 ASP A O 1
ATOM 764 N N . LEU A 1 99 ? -19.403 3.920 37.324 1.00 90.19 99 LEU A N 1
ATOM 765 C CA . LEU A 1 99 ? -18.580 2.762 36.939 1.00 90.19 99 LEU A CA 1
ATOM 766 C C . LEU A 1 99 ? -18.903 2.269 35.523 1.00 90.19 99 LEU A C 1
ATOM 768 O O . LEU A 1 99 ? -18.007 1.883 34.775 1.00 90.19 99 LEU A O 1
ATOM 772 N N . ILE A 1 100 ? -20.187 2.278 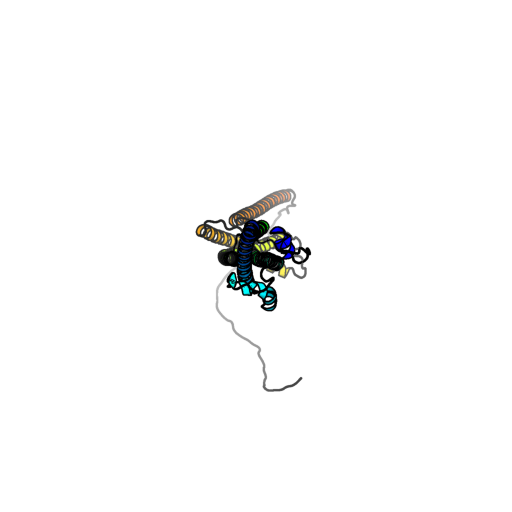35.151 1.00 92.06 100 ILE A N 1
ATOM 773 C CA . ILE A 1 100 ? -20.617 1.911 33.795 1.00 92.06 100 ILE A CA 1
ATOM 774 C C . ILE A 1 100 ? -20.096 2.945 32.795 1.00 92.06 100 ILE A C 1
ATOM 776 O O . ILE A 1 100 ? -19.510 2.562 31.790 1.00 92.06 100 ILE A O 1
ATOM 780 N N . GLU A 1 101 ? -20.242 4.234 33.100 1.00 94.38 101 GLU A N 1
ATOM 781 C CA . GLU A 1 101 ? -19.719 5.336 32.288 1.00 94.38 101 GLU A CA 1
ATOM 782 C C . GLU A 1 101 ? -18.195 5.244 32.143 1.00 94.38 101 GLU A C 1
ATOM 784 O O . GLU A 1 101 ? -17.670 5.371 31.041 1.00 94.38 101 GLU A O 1
ATOM 789 N N . GLN A 1 102 ? -17.470 4.933 33.222 1.00 93.56 102 GLN A N 1
ATOM 790 C CA . GLN A 1 102 ? -16.024 4.720 33.167 1.00 93.56 102 GLN A CA 1
ATOM 791 C C . GLN A 1 102 ? -15.646 3.575 32.212 1.00 93.56 102 GLN A C 1
ATOM 793 O O . GLN A 1 102 ? -14.683 3.702 31.456 1.00 93.56 102 GLN A O 1
ATOM 798 N N . ALA A 1 103 ? -16.398 2.471 32.225 1.00 93.94 103 ALA A N 1
ATOM 799 C CA . ALA A 1 103 ? -16.183 1.357 31.307 1.00 93.94 103 ALA A CA 1
ATOM 800 C C . ALA A 1 103 ? -16.520 1.728 29.851 1.00 93.94 103 ALA A C 1
ATOM 802 O O . ALA A 1 103 ? -15.777 1.356 28.947 1.00 93.94 103 ALA A O 1
ATOM 803 N N . GLU A 1 104 ? -17.595 2.487 29.613 1.00 95.62 104 GLU A N 1
ATOM 804 C CA . GLU A 1 104 ? -17.956 2.994 28.279 1.00 95.62 104 GLU A CA 1
ATOM 805 C C . GLU A 1 104 ? -16.869 3.907 27.706 1.00 95.62 104 GLU A C 1
ATOM 807 O O . GLU A 1 104 ? -16.441 3.716 26.567 1.00 95.62 104 GLU A O 1
ATOM 812 N N . VAL A 1 105 ? -16.378 4.850 28.513 1.00 96.12 105 VAL A N 1
ATOM 813 C CA . VAL A 1 105 ? -15.300 5.767 28.125 1.00 96.12 105 VAL A CA 1
ATOM 814 C C . VAL A 1 105 ? -14.017 5.003 27.803 1.00 96.12 105 VAL A C 1
ATOM 816 O O . VAL A 1 105 ? -13.324 5.348 26.847 1.00 96.12 105 VAL A O 1
ATOM 819 N N . GLU A 1 106 ? -13.687 3.957 28.563 1.00 94.94 106 GLU A N 1
ATOM 820 C CA . GLU A 1 106 ? -12.495 3.153 28.281 1.00 94.94 106 GLU A CA 1
ATOM 821 C C . GLU A 1 106 ? -12.632 2.331 26.997 1.00 94.94 106 GLU A C 1
ATOM 823 O O . GLU A 1 106 ? -11.684 2.283 26.212 1.00 94.94 106 GLU A O 1
ATOM 828 N N . VAL A 1 107 ? -13.798 1.728 26.745 1.00 95.31 107 VAL A N 1
ATOM 829 C CA . VAL A 1 107 ? -14.067 1.042 25.471 1.00 95.31 107 VAL A CA 1
ATOM 830 C C . VAL A 1 107 ? -13.905 2.017 24.307 1.00 95.31 107 VAL A C 1
ATOM 832 O O . VAL A 1 107 ? -13.172 1.719 23.365 1.00 95.31 107 VAL A O 1
ATOM 835 N N . GLU A 1 108 ? -14.502 3.209 24.392 1.00 95.06 108 GLU A N 1
ATOM 836 C CA . GLU A 1 108 ? -14.377 4.228 23.347 1.00 95.06 108 GLU A CA 1
ATOM 837 C C . GLU A 1 108 ? -12.914 4.647 23.139 1.00 95.06 108 GLU A C 1
ATOM 839 O O . GLU A 1 108 ? -12.431 4.725 22.005 1.00 95.06 108 GLU A O 1
ATOM 844 N N . ARG A 1 109 ? -12.168 4.865 24.228 1.00 95.44 109 ARG A N 1
ATOM 845 C CA . ARG A 1 109 ? -10.740 5.199 24.174 1.00 95.44 109 ARG A CA 1
ATOM 846 C C . ARG A 1 109 ? -9.930 4.096 23.490 1.00 95.44 109 ARG A C 1
ATOM 848 O O . ARG A 1 109 ? -9.046 4.398 22.682 1.00 95.44 109 ARG A O 1
ATOM 855 N N . LEU A 1 110 ? -10.201 2.830 23.805 1.00 93.69 110 LEU A N 1
ATOM 856 C CA . LEU A 1 110 ? -9.531 1.679 23.199 1.00 93.69 110 LEU A CA 1
ATOM 857 C C . LEU A 1 110 ? -9.907 1.506 21.727 1.00 93.69 110 LEU A C 1
ATOM 859 O O . LEU A 1 110 ? -9.026 1.214 20.921 1.00 93.69 110 LEU A O 1
ATOM 863 N N . ASP A 1 111 ? -11.158 1.754 21.345 1.00 92.50 111 ASP A N 1
ATOM 864 C CA . ASP A 1 111 ? -11.587 1.740 19.946 1.00 92.50 111 ASP A CA 1
ATOM 865 C C . ASP A 1 111 ? -10.912 2.846 19.125 1.00 92.50 111 ASP A C 1
ATOM 867 O O . ASP A 1 111 ? -10.414 2.593 18.023 1.00 92.50 111 ASP A O 1
ATOM 871 N N . GLN A 1 112 ? -10.799 4.056 19.677 1.00 92.56 112 GLN A N 1
ATOM 872 C CA . GLN A 1 112 ? -10.038 5.144 19.057 1.00 92.56 112 GLN A CA 1
ATOM 873 C C . GLN A 1 112 ? -8.548 4.790 18.940 1.00 92.56 112 GLN A C 1
ATOM 875 O O . GLN A 1 112 ? -7.916 5.036 17.905 1.00 92.56 112 GLN A O 1
ATOM 880 N N . LEU A 1 113 ? -7.973 4.165 19.972 1.00 93.19 113 LEU A N 1
ATOM 881 C CA . LEU A 1 113 ? -6.588 3.702 19.946 1.00 93.19 113 LEU A CA 1
ATOM 882 C C . LEU A 1 113 ? -6.384 2.610 18.886 1.00 93.19 113 LEU A C 1
ATOM 884 O O . LEU A 1 113 ? -5.420 2.689 18.123 1.00 93.19 113 LEU A O 1
ATOM 888 N N . LYS A 1 114 ? -7.307 1.649 18.785 1.00 92.94 114 LYS A N 1
ATOM 889 C CA . LYS A 1 114 ? -7.338 0.600 17.756 1.00 92.94 114 LYS A CA 1
ATOM 890 C C . LYS A 1 114 ? -7.365 1.213 16.360 1.00 92.94 114 LYS A C 1
ATOM 892 O O . LYS A 1 114 ? -6.514 0.882 15.536 1.00 92.94 114 LYS A O 1
ATOM 897 N N . ALA A 1 115 ? -8.273 2.156 16.108 1.00 92.38 115 ALA A N 1
ATOM 898 C CA . ALA A 1 115 ? -8.364 2.849 14.827 1.00 92.38 115 ALA A CA 1
ATOM 899 C C . ALA A 1 115 ? -7.078 3.627 14.499 1.00 92.38 115 ALA A C 1
ATOM 901 O O . ALA A 1 115 ? -6.585 3.552 13.372 1.00 92.38 115 ALA A O 1
ATOM 902 N N . SER A 1 116 ? -6.487 4.333 15.472 1.00 93.12 116 SER A N 1
ATOM 903 C CA . SER A 1 116 ? -5.252 5.096 15.240 1.00 93.12 116 SER A CA 1
ATOM 904 C C . SER A 1 116 ? -4.046 4.197 14.942 1.00 93.12 116 SER A C 1
ATOM 906 O O . SER A 1 116 ? -3.333 4.448 13.968 1.00 93.12 116 SER A O 1
ATOM 908 N N . ARG A 1 117 ? -3.859 3.100 15.695 1.00 92.62 117 ARG A N 1
ATOM 909 C CA . ARG A 1 117 ? -2.810 2.108 15.409 1.00 92.62 117 ARG A CA 1
ATOM 910 C C . ARG A 1 117 ? -3.033 1.431 14.061 1.00 92.62 117 ARG A C 1
ATOM 912 O O . ARG A 1 117 ? -2.081 1.251 13.306 1.00 92.62 117 ARG A O 1
ATOM 919 N N . MET A 1 118 ? -4.278 1.092 13.730 1.00 93.94 118 MET A N 1
ATOM 920 C CA . MET A 1 118 ? -4.610 0.493 12.439 1.00 93.94 118 MET A CA 1
ATOM 921 C C . MET A 1 118 ? -4.254 1.429 11.277 1.00 93.94 118 MET A C 1
ATOM 923 O O . MET A 1 118 ? -3.618 0.979 10.325 1.00 93.94 118 MET A O 1
ATOM 927 N N . LYS A 1 119 ? -4.569 2.731 11.372 1.00 94.50 119 LYS A N 1
ATOM 928 C CA . LYS A 1 119 ? -4.156 3.738 10.375 1.00 94.50 119 LYS A CA 1
ATOM 929 C C . LYS A 1 119 ? -2.641 3.797 10.226 1.00 94.50 119 LYS A C 1
ATOM 931 O O . LYS A 1 119 ? -2.137 3.799 9.107 1.00 94.50 119 LYS A O 1
ATOM 936 N N . GLU A 1 120 ? -1.910 3.816 11.339 1.00 95.44 120 GLU A N 1
ATOM 937 C CA . GLU A 1 120 ? -0.446 3.862 11.320 1.00 95.44 120 GLU A CA 1
ATOM 938 C C . GLU A 1 120 ? 0.152 2.658 10.576 1.00 95.44 120 GLU A C 1
ATOM 940 O O . GLU A 1 120 ? 1.002 2.824 9.699 1.00 95.44 120 GLU A O 1
ATOM 945 N N . ILE A 1 121 ? -0.298 1.443 10.902 1.00 95.50 121 ILE A N 1
ATOM 946 C CA . ILE A 1 121 ? 0.207 0.216 10.273 1.00 95.50 121 ILE A CA 1
ATOM 947 C C . ILE A 1 121 ? -0.197 0.166 8.797 1.00 95.50 121 ILE A C 1
ATOM 949 O O . ILE A 1 121 ? 0.644 -0.143 7.949 1.00 95.50 121 ILE A O 1
ATOM 953 N N . ALA A 1 122 ? -1.447 0.507 8.477 1.00 96.44 122 ALA A N 1
ATOM 954 C CA . ALA A 1 122 ? -1.928 0.549 7.103 1.00 96.44 122 ALA A CA 1
ATOM 955 C C . ALA A 1 122 ? -1.102 1.531 6.261 1.00 96.44 122 ALA A C 1
ATOM 957 O O . ALA A 1 122 ? -0.618 1.169 5.195 1.00 96.44 122 ALA A O 1
ATOM 958 N N . PHE A 1 123 ? -0.820 2.736 6.761 1.00 96.31 123 PHE A N 1
ATOM 959 C CA . PHE A 1 123 ? 0.020 3.683 6.028 1.00 96.31 123 PHE A CA 1
ATOM 960 C C . PHE A 1 123 ? 1.461 3.211 5.850 1.00 96.31 123 PHE A C 1
ATOM 962 O O . PHE A 1 123 ? 2.028 3.431 4.784 1.00 96.31 123 PHE A O 1
ATOM 969 N N . LYS A 1 124 ? 2.052 2.510 6.825 1.00 97.44 124 LYS A N 1
ATOM 970 C CA . LYS A 1 124 ? 3.381 1.899 6.636 1.00 97.44 124 LYS A CA 1
ATOM 971 C C . LYS A 1 124 ? 3.373 0.867 5.506 1.00 97.44 124 LYS A C 1
ATOM 973 O O . LYS A 1 124 ? 4.262 0.890 4.661 1.00 97.44 124 LYS A O 1
ATOM 978 N N . LYS A 1 125 ? 2.355 0.001 5.459 1.00 97.31 125 LYS A N 1
ATOM 979 C CA . LYS A 1 125 ? 2.179 -0.980 4.374 1.00 97.31 125 LYS A CA 1
ATOM 980 C C . LYS A 1 125 ? 1.915 -0.304 3.026 1.00 97.31 125 LYS A C 1
ATOM 982 O O . LYS A 1 125 ? 2.462 -0.725 2.013 1.00 97.31 125 LYS A O 1
ATOM 987 N N . GLN A 1 126 ? 1.120 0.762 3.016 1.00 97.50 126 GLN A N 1
ATOM 988 C CA . GLN A 1 126 ? 0.839 1.549 1.818 1.00 97.50 126 GLN A CA 1
ATOM 989 C C . GLN A 1 126 ? 2.111 2.211 1.270 1.00 97.50 126 GLN A C 1
ATOM 991 O O . GLN A 1 126 ? 2.341 2.171 0.069 1.00 97.50 126 GLN A O 1
ATOM 996 N N . VAL A 1 127 ? 2.979 2.744 2.136 1.00 97.19 127 VAL A N 1
ATOM 997 C CA . VAL A 1 127 ? 4.291 3.272 1.727 1.00 97.19 127 VAL A CA 1
ATOM 998 C C . VAL A 1 127 ? 5.188 2.167 1.160 1.00 97.19 127 VAL A C 1
ATOM 1000 O O . VAL A 1 127 ? 5.795 2.367 0.113 1.00 97.19 127 VAL A O 1
ATOM 1003 N N . GLU A 1 128 ? 5.244 0.980 1.782 1.00 97.19 128 GLU A N 1
ATOM 1004 C CA . GLU A 1 128 ? 5.990 -0.159 1.212 1.00 97.19 128 GLU A CA 1
ATOM 1005 C C . GLU A 1 128 ? 5.476 -0.505 -0.196 1.00 97.19 128 GLU A C 1
ATOM 1007 O O . GLU A 1 128 ? 6.265 -0.719 -1.118 1.00 97.19 128 GLU A O 1
ATOM 1012 N N . LEU A 1 129 ? 4.154 -0.536 -0.373 1.00 96.94 129 LEU A N 1
ATOM 1013 C CA . LEU A 1 129 ? 3.514 -0.796 -1.658 1.00 96.94 129 LEU A CA 1
ATOM 1014 C C . LEU A 1 129 ? 3.876 0.277 -2.702 1.00 96.94 129 LEU A C 1
ATOM 1016 O O . LEU A 1 129 ? 4.254 -0.066 -3.823 1.00 96.94 129 LEU A O 1
ATOM 1020 N N . GLU A 1 130 ? 3.827 1.556 -2.319 1.00 95.69 130 GLU A N 1
ATOM 1021 C CA . GLU A 1 130 ? 4.232 2.700 -3.147 1.00 95.69 130 GLU A CA 1
ATOM 1022 C C . GLU A 1 130 ? 5.699 2.573 -3.603 1.00 95.69 130 GLU A C 1
ATOM 1024 O O . GLU A 1 130 ? 5.999 2.703 -4.790 1.00 95.69 130 GLU A O 1
ATOM 1029 N N . GLU A 1 131 ? 6.616 2.225 -2.697 1.00 96.44 131 GLU A N 1
ATOM 1030 C CA . GLU A 1 131 ? 8.036 2.014 -3.015 1.00 96.44 131 GLU A CA 1
ATOM 1031 C C . GLU A 1 131 ? 8.279 0.819 -3.951 1.00 96.44 131 GLU A C 1
ATOM 1033 O O . GLU A 1 131 ? 9.240 0.803 -4.730 1.00 96.44 131 GLU A O 1
ATOM 1038 N N . ILE A 1 132 ? 7.460 -0.230 -3.856 1.00 96.38 132 ILE A N 1
ATOM 1039 C CA . ILE A 1 132 ? 7.529 -1.387 -4.756 1.00 96.38 132 ILE A CA 1
ATOM 1040 C C . ILE A 1 132 ? 7.073 -0.982 -6.161 1.00 96.38 132 ILE A C 1
ATOM 1042 O O . ILE A 1 132 ? 7.775 -1.281 -7.129 1.00 96.38 132 ILE A O 1
ATOM 1046 N N . PHE A 1 133 ? 5.952 -0.266 -6.277 1.00 95.25 133 PHE A N 1
ATOM 1047 C CA . PHE A 1 133 ? 5.440 0.200 -7.567 1.00 95.25 133 PHE A CA 1
ATOM 1048 C C . PHE A 1 133 ? 6.359 1.225 -8.235 1.00 95.25 133 PHE A C 1
ATOM 1050 O O . PHE A 1 133 ? 6.634 1.091 -9.428 1.00 95.25 133 PHE A O 1
ATOM 1057 N N . ALA A 1 134 ? 6.931 2.158 -7.469 1.00 94.69 134 ALA A N 1
ATOM 1058 C CA . ALA A 1 134 ? 7.917 3.109 -7.979 1.00 94.69 134 ALA A CA 1
ATOM 1059 C C . ALA A 1 134 ? 9.138 2.394 -8.585 1.00 94.69 134 ALA A C 1
ATOM 1061 O O . ALA A 1 134 ? 9.555 2.702 -9.698 1.00 94.69 134 ALA A O 1
ATOM 1062 N N . ARG A 1 135 ? 9.671 1.364 -7.910 1.00 92.69 135 ARG A N 1
ATOM 1063 C CA . ARG A 1 135 ? 10.771 0.537 -8.449 1.00 92.69 135 ARG A CA 1
ATOM 1064 C C . ARG A 1 135 ? 10.376 -0.274 -9.682 1.00 92.69 135 ARG A C 1
ATOM 1066 O O . ARG A 1 135 ? 11.241 -0.647 -10.469 1.00 92.69 135 ARG A O 1
ATOM 1073 N N . ALA A 1 136 ? 9.092 -0.579 -9.836 1.00 94.44 136 ALA A N 1
ATOM 1074 C CA . ALA A 1 136 ? 8.560 -1.256 -11.008 1.00 94.44 136 ALA A CA 1
ATOM 1075 C C . ALA A 1 136 ? 8.216 -0.295 -12.158 1.00 94.44 136 ALA A C 1
ATOM 1077 O O . ALA A 1 136 ? 7.770 -0.782 -13.199 1.00 94.44 136 ALA A O 1
ATOM 1078 N N . HIS A 1 137 ? 8.393 1.023 -11.999 1.00 95.44 137 HIS A N 1
ATOM 1079 C CA . HIS A 1 137 ? 7.915 2.044 -12.943 1.00 95.44 137 HIS A CA 1
ATOM 1080 C C . HIS A 1 137 ? 6.408 1.932 -13.223 1.00 95.44 137 HIS A C 1
ATOM 1082 O O . HIS A 1 137 ? 5.963 2.020 -14.371 1.00 95.44 137 HIS A O 1
ATOM 1088 N N . ILE A 1 138 ? 5.628 1.646 -12.176 1.00 94.25 138 ILE A N 1
ATOM 1089 C CA . ILE A 1 138 ? 4.166 1.605 -12.217 1.00 94.25 138 ILE A CA 1
ATOM 1090 C C . ILE A 1 138 ? 3.644 2.863 -11.533 1.00 94.25 138 ILE A C 1
ATOM 1092 O O . ILE A 1 138 ? 3.942 3.114 -10.366 1.00 94.25 138 ILE A O 1
ATOM 1096 N N . GLU A 1 139 ? 2.849 3.632 -12.268 1.00 91.50 139 GLU A N 1
ATOM 1097 C CA . GLU A 1 139 ? 2.194 4.823 -11.745 1.00 91.50 139 GLU A CA 1
ATOM 1098 C C . GLU A 1 139 ? 0.960 4.434 -10.925 1.00 91.50 139 GLU A C 1
ATOM 1100 O O . GLU A 1 139 ? 0.153 3.592 -11.329 1.00 91.50 139 GLU A O 1
ATOM 1105 N N . ILE A 1 140 ? 0.836 5.048 -9.754 1.00 92.12 140 ILE A N 1
ATOM 1106 C CA . ILE A 1 140 ? -0.276 4.876 -8.824 1.00 92.12 140 ILE A CA 1
ATOM 1107 C C . ILE A 1 140 ? -0.698 6.248 -8.307 1.00 92.12 140 ILE A C 1
ATOM 1109 O O . ILE A 1 140 ? 0.100 7.184 -8.304 1.00 92.12 140 ILE A O 1
ATOM 1113 N N . ASP A 1 141 ? -1.933 6.345 -7.825 1.00 94.00 141 ASP A N 1
ATOM 1114 C CA . ASP A 1 141 ? -2.422 7.520 -7.108 1.00 94.00 141 ASP A CA 1
ATOM 1115 C C . ASP A 1 141 ? -2.294 7.282 -5.589 1.00 94.00 141 ASP A C 1
ATOM 1117 O O . ASP A 1 141 ? -3.127 6.575 -5.003 1.00 94.00 141 ASP A O 1
ATOM 1121 N N . PRO A 1 142 ? -1.236 7.805 -4.935 1.00 92.06 142 PRO A N 1
ATOM 1122 C CA . PRO A 1 142 ? -1.023 7.594 -3.507 1.00 92.06 142 PRO A CA 1
ATOM 1123 C C . PRO A 1 142 ? -2.074 8.316 -2.657 1.00 92.06 142 PRO A C 1
ATOM 1125 O O . PRO A 1 142 ? -2.420 7.831 -1.579 1.00 92.06 142 PRO A O 1
ATOM 1128 N N . GLU A 1 143 ? -2.604 9.451 -3.120 1.00 94.06 143 GLU A N 1
ATOM 1129 C CA . GLU A 1 143 ? -3.600 10.227 -2.379 1.00 94.06 143 GLU A CA 1
ATOM 1130 C C . GLU A 1 143 ? -4.930 9.475 -2.352 1.00 94.06 143 GLU A C 1
ATOM 1132 O O . GLU A 1 143 ? -5.441 9.180 -1.268 1.00 94.06 143 GLU A O 1
ATOM 1137 N N . ALA A 1 144 ? -5.419 9.032 -3.513 1.00 94.69 144 ALA A N 1
ATOM 1138 C CA . ALA A 1 144 ? -6.648 8.244 -3.592 1.00 94.69 144 ALA A CA 1
ATOM 1139 C C . ALA A 1 144 ? -6.546 6.916 -2.819 1.00 94.69 144 ALA A C 1
ATOM 1141 O O . ALA A 1 144 ? -7.510 6.484 -2.177 1.00 94.69 144 ALA A O 1
ATOM 1142 N N . ALA A 1 145 ? -5.379 6.260 -2.836 1.00 93.62 145 ALA A N 1
ATOM 1143 C CA . ALA A 1 145 ? -5.159 5.038 -2.064 1.00 93.62 145 ALA A CA 1
ATOM 1144 C C . ALA A 1 145 ? -5.240 5.294 -0.548 1.00 93.62 145 ALA A C 1
ATOM 1146 O O . ALA A 1 145 ? -5.893 4.538 0.179 1.00 93.62 145 ALA A O 1
ATOM 1147 N N . ARG A 1 146 ? -4.631 6.384 -0.066 1.00 94.44 146 ARG A N 1
ATOM 1148 C CA . ARG A 1 146 ? -4.663 6.773 1.352 1.00 94.44 146 ARG A CA 1
ATOM 1149 C C . ARG A 1 146 ? -6.056 7.196 1.802 1.00 94.44 146 ARG A C 1
ATOM 1151 O O . ARG A 1 146 ? -6.486 6.773 2.874 1.00 94.44 146 ARG A O 1
ATOM 1158 N N . GLU A 1 147 ? -6.781 7.955 0.984 1.00 95.06 147 GLU A N 1
ATOM 1159 C CA . GLU A 1 147 ? -8.174 8.323 1.257 1.00 95.06 147 GLU A CA 1
ATOM 1160 C C . GLU A 1 147 ? -9.071 7.088 1.368 1.00 95.06 147 GLU A C 1
ATOM 1162 O O . GLU A 1 147 ? -9.870 6.981 2.300 1.00 95.06 147 GLU A O 1
ATOM 1167 N N . LYS A 1 148 ? -8.892 6.107 0.474 1.00 93.31 148 LYS A N 1
ATOM 1168 C CA . LYS A 1 148 ? -9.629 4.840 0.527 1.00 93.31 148 LYS A CA 1
ATOM 1169 C C . LYS A 1 148 ? -9.364 4.076 1.827 1.00 93.31 148 LYS A C 1
ATOM 1171 O O . LYS A 1 148 ? -10.310 3.574 2.430 1.00 93.31 148 LYS A O 1
ATOM 1176 N N . ILE A 1 149 ? -8.105 4.003 2.271 1.00 93.75 149 ILE A N 1
ATOM 1177 C CA . ILE A 1 149 ? -7.733 3.371 3.549 1.00 93.75 149 ILE A CA 1
ATOM 1178 C C . ILE A 1 149 ? -8.389 4.106 4.723 1.00 93.75 149 ILE A C 1
ATOM 1180 O O . ILE A 1 149 ? -8.974 3.465 5.595 1.00 93.75 149 ILE A O 1
ATOM 1184 N N . MET A 1 150 ? -8.328 5.441 4.741 1.00 93.62 150 MET A N 1
ATOM 1185 C CA . MET A 1 150 ? -8.949 6.243 5.799 1.00 93.62 150 MET A CA 1
ATOM 1186 C C . MET A 1 150 ? -10.456 6.024 5.869 1.00 93.62 150 MET A C 1
ATOM 1188 O O . MET A 1 150 ? -10.964 5.706 6.940 1.00 93.62 150 MET A O 1
ATOM 1192 N N . ALA A 1 151 ? -11.153 6.128 4.736 1.00 93.25 151 ALA A N 1
ATOM 1193 C CA . ALA A 1 151 ? -12.598 5.941 4.668 1.00 93.25 151 ALA A CA 1
ATOM 1194 C C . ALA A 1 151 ? -13.020 4.548 5.154 1.00 93.25 151 ALA A C 1
ATOM 1196 O O . ALA A 1 151 ? -14.024 4.406 5.850 1.00 93.25 151 ALA A O 1
ATOM 1197 N N . LEU A 1 152 ? -12.233 3.521 4.823 1.00 92.19 152 LEU A N 1
ATOM 1198 C CA . LEU A 1 152 ? -12.494 2.154 5.252 1.00 92.19 152 LEU A CA 1
ATOM 1199 C C . LEU A 1 152 ? -12.370 2.004 6.774 1.00 92.19 152 LEU A C 1
ATOM 1201 O O . LEU A 1 152 ? -13.258 1.434 7.404 1.00 92.19 152 LEU A O 1
ATOM 1205 N N . ILE A 1 153 ? -11.314 2.567 7.365 1.00 92.38 153 ILE A N 1
ATOM 1206 C CA . ILE A 1 153 ? -11.082 2.529 8.813 1.00 92.38 153 ILE A CA 1
ATOM 1207 C C . ILE A 1 153 ? -12.132 3.353 9.569 1.00 92.38 153 ILE A C 1
ATOM 1209 O O . ILE A 1 153 ? -12.692 2.878 10.554 1.00 92.38 153 ILE A O 1
ATOM 1213 N N . ASP A 1 154 ? -12.429 4.564 9.097 1.00 90.06 154 ASP A N 1
ATOM 1214 C CA . ASP A 1 154 ? -13.364 5.483 9.757 1.00 90.06 154 ASP A CA 1
ATOM 1215 C C . ASP A 1 154 ? -14.820 5.012 9.666 1.00 90.06 154 ASP A C 1
ATOM 1217 O O . ASP A 1 154 ? -15.639 5.375 10.508 1.00 90.06 154 ASP A O 1
ATOM 1221 N N . SER A 1 155 ? -15.144 4.152 8.694 1.00 88.88 155 SER A N 1
ATOM 1222 C CA . SER A 1 155 ? -16.456 3.501 8.622 1.00 88.88 155 SER A CA 1
ATOM 1223 C C . SER A 1 155 ? -16.713 2.508 9.763 1.00 88.88 155 SER A C 1
ATOM 1225 O O . SER A 1 155 ? -17.856 2.095 9.952 1.00 88.88 155 SER A O 1
ATOM 1227 N N . GLY A 1 156 ? -15.669 2.089 10.493 1.00 81.62 156 GLY A N 1
ATOM 1228 C CA . GLY A 1 156 ? -15.758 1.120 11.591 1.00 81.62 156 GLY A CA 1
ATOM 1229 C C . GLY A 1 156 ? -16.195 -0.287 11.169 1.00 81.62 156 GLY A C 1
ATOM 1230 O O . GLY A 1 156 ? -16.391 -1.144 12.022 1.00 81.62 156 GLY A O 1
ATOM 1231 N N . ASN A 1 157 ? -16.355 -0.535 9.866 1.00 78.50 157 ASN A N 1
ATOM 1232 C CA . ASN A 1 157 ? -16.976 -1.748 9.338 1.00 78.50 157 ASN A CA 1
ATOM 1233 C C . ASN A 1 157 ? -15.960 -2.817 8.906 1.00 78.50 157 ASN A C 1
ATOM 1235 O O . ASN A 1 157 ? -16.331 -3.781 8.239 1.00 78.50 157 ASN A O 1
ATOM 1239 N N . VAL A 1 158 ? -14.677 -2.622 9.220 1.00 83.94 158 VAL A N 1
ATOM 1240 C CA . VAL A 1 158 ? -13.598 -3.520 8.803 1.00 83.94 158 VAL A CA 1
ATOM 1241 C C . VAL A 1 158 ? -12.779 -3.972 9.994 1.00 83.94 158 VAL A C 1
ATOM 1243 O O . VAL A 1 158 ? -12.285 -3.161 10.778 1.00 83.94 158 VAL A O 1
ATOM 1246 N N . GLU A 1 159 ? -12.612 -5.288 10.079 1.00 86.56 159 GLU A N 1
ATOM 1247 C CA . GLU A 1 159 ? -11.756 -5.929 11.063 1.00 86.56 159 GLU A CA 1
ATOM 1248 C C . GLU A 1 159 ? -10.275 -5.623 10.780 1.00 86.56 159 GLU A C 1
ATOM 1250 O O . GLU A 1 159 ? -9.809 -5.837 9.651 1.00 86.56 159 GLU A O 1
ATOM 1255 N N . PRO A 1 160 ? -9.489 -5.176 11.782 1.00 87.31 160 PRO A N 1
ATOM 1256 C CA . PRO A 1 160 ? -8.087 -4.818 11.575 1.00 87.31 160 PRO A CA 1
ATOM 1257 C C . PRO A 1 160 ? -7.246 -5.939 10.967 1.00 87.31 160 PRO A C 1
ATOM 1259 O O . PRO A 1 160 ? -6.412 -5.694 10.096 1.00 87.31 160 PRO A O 1
ATOM 1262 N N . THR A 1 161 ? -7.477 -7.182 11.388 1.00 88.44 161 THR A N 1
ATOM 1263 C CA . THR A 1 161 ? -6.739 -8.343 10.880 1.00 88.44 161 THR A CA 1
ATOM 1264 C C . THR A 1 161 ? -7.005 -8.588 9.395 1.00 88.44 161 THR A C 1
ATOM 1266 O O . THR A 1 161 ? -6.075 -8.910 8.658 1.00 88.44 161 THR A O 1
ATOM 1269 N N . GLU A 1 162 ? -8.247 -8.408 8.941 1.00 91.38 162 GLU A N 1
ATOM 1270 C CA . GLU A 1 162 ? -8.628 -8.614 7.542 1.00 91.38 162 GLU A CA 1
ATOM 1271 C C . GLU A 1 162 ? -8.020 -7.538 6.639 1.00 91.38 162 GLU A C 1
ATOM 1273 O O . GLU A 1 162 ? -7.402 -7.868 5.625 1.00 91.38 162 GLU A O 1
ATOM 1278 N N . LEU A 1 163 ? -8.111 -6.264 7.042 1.00 92.50 163 LEU A N 1
ATOM 1279 C CA . LEU A 1 163 ? -7.512 -5.157 6.295 1.00 92.50 163 LEU A CA 1
ATOM 1280 C C . LEU A 1 163 ? -6.006 -5.353 6.116 1.00 92.50 163 LEU A C 1
ATOM 1282 O O . LEU A 1 163 ? -5.486 -5.251 5.007 1.00 92.50 163 LEU A O 1
ATOM 1286 N N . LEU A 1 164 ? -5.294 -5.646 7.206 1.00 93.31 164 LEU A N 1
ATOM 1287 C CA . LEU A 1 164 ? -3.845 -5.813 7.155 1.00 93.31 164 LEU A CA 1
ATOM 1288 C C . LEU A 1 164 ? -3.438 -7.020 6.302 1.00 93.31 164 LEU A C 1
ATOM 1290 O O . LEU A 1 164 ? -2.451 -6.925 5.571 1.00 93.31 164 LEU A O 1
ATOM 1294 N N . ALA A 1 165 ? -4.210 -8.110 6.342 1.00 94.88 165 ALA A N 1
ATOM 1295 C CA . ALA A 1 165 ? -3.992 -9.271 5.486 1.00 94.88 165 ALA A CA 1
ATOM 1296 C C . ALA A 1 165 ? -4.230 -8.953 4.000 1.00 94.88 165 ALA A C 1
ATOM 1298 O O . ALA A 1 165 ? -3.452 -9.390 3.150 1.00 94.88 165 ALA A O 1
ATOM 1299 N N . ASP A 1 166 ? -5.260 -8.170 3.664 1.00 94.62 166 ASP A N 1
ATOM 1300 C CA . ASP A 1 166 ? -5.479 -7.710 2.289 1.00 94.62 166 ASP A CA 1
ATOM 1301 C C . ASP A 1 166 ? -4.312 -6.847 1.794 1.00 94.62 166 ASP A C 1
ATOM 1303 O O . ASP A 1 166 ? -3.784 -7.080 0.707 1.00 94.62 166 ASP A O 1
ATOM 1307 N N . MET A 1 167 ? -3.824 -5.918 2.619 1.00 96.31 167 MET A N 1
ATOM 1308 C CA . MET A 1 167 ? -2.652 -5.109 2.275 1.00 96.31 167 MET A CA 1
ATOM 1309 C C . MET A 1 167 ? -1.391 -5.961 2.083 1.00 96.31 167 MET A C 1
ATOM 1311 O O . MET A 1 167 ? -0.635 -5.731 1.141 1.00 96.31 167 MET A O 1
ATOM 1315 N N . ASP A 1 168 ? -1.176 -6.981 2.917 1.00 97.06 168 ASP A N 1
ATOM 1316 C CA . ASP A 1 168 ? -0.077 -7.936 2.732 1.00 97.06 168 ASP A CA 1
ATOM 1317 C C . ASP A 1 168 ? -0.203 -8.720 1.421 1.00 97.06 168 ASP A C 1
ATOM 1319 O O . ASP A 1 168 ? 0.789 -8.918 0.713 1.00 97.06 168 ASP A O 1
ATOM 1323 N N . ASN A 1 169 ? -1.423 -9.100 1.039 1.00 97.00 169 ASN A N 1
ATOM 1324 C CA . ASN A 1 169 ? -1.684 -9.729 -0.252 1.00 97.00 169 ASN A CA 1
ATOM 1325 C C . ASN A 1 169 ? -1.406 -8.774 -1.423 1.00 97.00 169 ASN A C 1
ATOM 1327 O O . ASN A 1 169 ? -0.853 -9.199 -2.439 1.00 97.00 169 ASN A O 1
ATOM 1331 N N . GLN A 1 170 ? -1.758 -7.491 -1.301 1.00 96.06 170 GLN A N 1
ATOM 1332 C CA . GLN A 1 170 ? -1.435 -6.478 -2.310 1.00 96.06 170 GLN A CA 1
ATOM 1333 C C . GLN A 1 170 ? 0.081 -6.296 -2.453 1.00 96.06 170 GLN A C 1
ATOM 1335 O O . GLN A 1 170 ? 0.594 -6.303 -3.572 1.00 96.06 170 GLN A O 1
ATOM 1340 N N . ILE A 1 171 ? 0.816 -6.228 -1.339 1.00 97.25 171 ILE A N 1
ATOM 1341 C CA . ILE A 1 171 ? 2.285 -6.171 -1.329 1.00 97.25 171 ILE A CA 1
ATOM 1342 C C . ILE A 1 171 ? 2.886 -7.417 -1.992 1.00 97.25 171 ILE A C 1
ATOM 1344 O O . ILE A 1 171 ? 3.817 -7.303 -2.792 1.00 97.25 171 ILE A O 1
ATOM 1348 N N . ALA A 1 172 ? 2.366 -8.610 -1.695 1.00 97.75 172 ALA A N 1
ATOM 1349 C CA . ALA A 1 172 ? 2.835 -9.852 -2.304 1.00 97.75 172 ALA A CA 1
ATOM 1350 C C . ALA A 1 172 ? 2.635 -9.851 -3.829 1.00 97.75 172 ALA A C 1
ATOM 1352 O O . ALA A 1 172 ? 3.572 -10.153 -4.571 1.00 97.75 172 ALA A O 1
ATOM 1353 N N . LYS A 1 173 ? 1.456 -9.426 -4.300 1.00 95.69 173 LYS A N 1
ATOM 1354 C CA . LYS A 1 173 ? 1.168 -9.262 -5.733 1.00 95.69 173 LYS A CA 1
ATOM 1355 C C . LYS A 1 173 ? 2.081 -8.225 -6.385 1.00 95.69 173 LYS A C 1
ATOM 1357 O O . LYS A 1 173 ? 2.607 -8.473 -7.463 1.00 95.69 173 LYS A O 1
ATOM 1362 N N . ALA A 1 174 ? 2.334 -7.094 -5.729 1.00 95.94 174 ALA A N 1
ATOM 1363 C CA . ALA A 1 174 ? 3.247 -6.077 -6.246 1.00 95.94 174 ALA A CA 1
ATOM 1364 C C . ALA A 1 174 ? 4.696 -6.596 -6.347 1.00 95.94 174 ALA A C 1
ATOM 1366 O O . ALA A 1 174 ? 5.407 -6.287 -7.301 1.00 95.94 174 ALA A O 1
ATOM 1367 N N . LYS A 1 175 ? 5.138 -7.445 -5.409 1.00 96.50 175 LYS A N 1
ATOM 1368 C CA . LYS A 1 175 ? 6.450 -8.116 -5.486 1.00 96.50 175 LYS A CA 1
ATOM 1369 C C . LYS A 1 175 ? 6.529 -9.088 -6.665 1.00 96.50 175 LYS A C 1
ATOM 1371 O O . LYS A 1 175 ? 7.553 -9.128 -7.345 1.00 96.50 175 LYS A O 1
ATOM 1376 N N . GLU A 1 176 ? 5.469 -9.845 -6.932 1.00 95.38 176 GLU A N 1
ATOM 1377 C CA . GLU A 1 176 ? 5.377 -10.692 -8.127 1.00 95.38 176 GLU A CA 1
ATOM 1378 C C . GLU A 1 176 ? 5.410 -9.853 -9.413 1.00 95.38 176 GLU A C 1
ATOM 1380 O O . GLU A 1 176 ? 6.129 -10.179 -10.361 1.00 95.38 176 GLU A O 1
ATOM 1385 N N . GLU A 1 177 ? 4.713 -8.717 -9.412 1.00 93.38 177 GLU A N 1
ATOM 1386 C CA . GLU A 1 177 ? 4.692 -7.781 -10.530 1.00 93.38 177 GLU A CA 1
ATOM 1387 C C . GLU A 1 177 ? 6.097 -7.259 -10.864 1.00 93.38 177 GLU A C 1
ATOM 1389 O O . GLU A 1 177 ? 6.510 -7.317 -12.026 1.00 93.38 177 GLU A O 1
ATOM 1394 N N . VAL A 1 178 ? 6.878 -6.853 -9.853 1.00 95.12 178 VAL A N 1
ATOM 1395 C CA . VAL A 1 178 ? 8.293 -6.467 -10.018 1.00 95.12 178 VAL A CA 1
ATOM 1396 C C . VAL A 1 178 ? 9.095 -7.575 -10.698 1.00 95.12 178 VAL A C 1
ATOM 1398 O O . VAL A 1 178 ? 9.859 -7.305 -11.626 1.00 95.12 178 VAL A O 1
ATOM 1401 N N . LEU A 1 179 ? 8.938 -8.827 -10.256 1.00 94.81 179 LEU A N 1
ATOM 1402 C CA . LEU A 1 179 ? 9.668 -9.958 -10.834 1.00 94.81 179 LEU A CA 1
ATOM 1403 C C . LEU A 1 179 ? 9.296 -10.172 -12.302 1.00 94.81 179 LEU A C 1
ATOM 1405 O O . LEU A 1 179 ? 10.186 -10.414 -13.120 1.00 94.81 179 LEU A O 1
ATOM 1409 N N . SER A 1 180 ? 8.013 -10.030 -12.638 1.00 94.19 180 SER A N 1
ATOM 1410 C CA . SER A 1 180 ? 7.530 -10.165 -14.014 1.00 94.19 180 SER A CA 1
ATOM 1411 C C . SER A 1 180 ? 8.088 -9.075 -14.940 1.00 94.19 180 SER A C 1
ATOM 1413 O O . SER A 1 180 ? 8.426 -9.350 -16.090 1.00 94.19 180 SER A O 1
ATOM 1415 N N . ARG A 1 181 ? 8.238 -7.844 -14.433 1.00 96.00 181 ARG A N 1
ATOM 1416 C CA . ARG A 1 181 ? 8.702 -6.677 -15.202 1.00 96.00 181 ARG A CA 1
ATOM 1417 C C . ARG A 1 181 ? 10.223 -6.589 -15.294 1.00 96.00 181 ARG A C 1
ATOM 1419 O O . ARG A 1 181 ? 10.744 -5.937 -16.197 1.00 96.00 181 ARG A O 1
ATOM 1426 N N . LYS A 1 182 ? 10.943 -7.275 -14.402 1.00 96.00 182 LYS A N 1
ATOM 1427 C CA . LYS A 1 182 ? 12.401 -7.186 -14.247 1.00 96.00 182 LYS A CA 1
ATOM 1428 C C . LYS A 1 182 ? 13.177 -7.342 -15.554 1.00 96.00 182 LYS A C 1
ATOM 1430 O O . LYS A 1 182 ? 14.033 -6.516 -15.845 1.00 96.00 182 LYS A O 1
ATOM 1435 N N . GLU A 1 183 ? 12.892 -8.374 -16.355 1.00 96.75 183 GLU A N 1
ATOM 1436 C CA . GLU A 1 183 ? 13.658 -8.602 -17.593 1.00 96.75 183 GLU A CA 1
ATOM 1437 C C . GLU A 1 183 ? 13.512 -7.430 -18.578 1.00 96.75 183 GLU A C 1
ATOM 1439 O O . GLU A 1 183 ? 14.474 -7.061 -19.253 1.00 96.75 183 GLU A O 1
ATOM 1444 N N . ILE A 1 184 ? 12.314 -6.849 -18.667 1.00 98.00 184 ILE A N 1
ATOM 1445 C CA . ILE A 1 184 ? 12.034 -5.710 -19.543 1.00 98.00 184 ILE A CA 1
ATOM 1446 C C . ILE A 1 184 ? 12.717 -4.460 -18.987 1.00 98.00 184 ILE A C 1
ATOM 1448 O O . ILE A 1 184 ? 13.444 -3.807 -19.729 1.00 98.00 184 ILE A O 1
ATOM 1452 N N . LEU A 1 185 ? 12.577 -4.171 -17.690 1.00 97.88 185 LEU A N 1
ATOM 1453 C CA . LEU A 1 185 ? 13.202 -3.004 -17.056 1.00 97.88 185 LEU A CA 1
ATOM 1454 C C . LEU A 1 185 ? 14.737 -3.030 -17.161 1.00 97.88 185 LEU A C 1
ATOM 1456 O O . LEU A 1 185 ? 15.328 -2.038 -17.579 1.00 97.88 185 LEU A O 1
ATOM 1460 N N . ASP A 1 186 ? 15.382 -4.181 -16.934 1.00 97.56 186 ASP A N 1
ATOM 1461 C CA . ASP A 1 186 ? 16.835 -4.351 -17.116 1.00 97.56 186 ASP A CA 1
ATOM 1462 C C . ASP A 1 186 ? 17.284 -4.058 -18.566 1.00 97.56 186 ASP A C 1
ATOM 1464 O O . ASP A 1 186 ? 18.444 -3.724 -18.832 1.00 97.56 186 ASP A O 1
ATOM 1468 N N . ARG A 1 187 ? 16.398 -4.267 -19.549 1.00 97.88 187 ARG A N 1
ATOM 1469 C CA . ARG A 1 187 ? 16.656 -3.958 -20.964 1.00 97.88 187 ARG A CA 1
ATOM 1470 C C . ARG A 1 187 ? 16.389 -2.489 -21.273 1.00 97.88 187 ARG A C 1
ATOM 1472 O O . ARG A 1 187 ? 17.171 -1.919 -22.033 1.00 97.88 187 ARG A O 1
ATOM 1479 N N . VAL A 1 188 ? 15.347 -1.899 -20.684 1.00 98.12 188 VAL A N 1
ATOM 1480 C CA . VAL A 1 188 ? 15.057 -0.459 -20.764 1.00 98.12 188 VAL A CA 1
ATOM 1481 C C . VAL A 1 188 ? 16.238 0.334 -20.214 1.00 98.12 188 VAL A C 1
ATOM 1483 O O . VAL A 1 188 ? 16.757 1.179 -20.931 1.00 98.12 188 VAL A O 1
ATOM 1486 N N . GLU A 1 189 ? 16.752 -0.005 -19.028 1.00 97.12 189 GLU A N 1
ATOM 1487 C CA . GLU A 1 189 ? 17.924 0.651 -18.427 1.00 97.12 189 GLU A CA 1
ATOM 1488 C C . GLU A 1 189 ? 19.131 0.627 -19.376 1.00 97.12 189 GLU A C 1
ATOM 1490 O O . GLU A 1 189 ? 19.707 1.664 -19.703 1.00 97.12 189 GLU A O 1
ATOM 1495 N N . LYS A 1 190 ? 19.470 -0.551 -19.917 1.00 97.56 190 LYS A N 1
ATOM 1496 C CA . LYS A 1 190 ? 20.580 -0.690 -20.875 1.00 97.56 190 LYS A CA 1
ATOM 1497 C C . LYS A 1 190 ? 20.362 0.124 -22.146 1.00 97.56 190 LYS A C 1
ATOM 1499 O O . LYS A 1 190 ? 21.325 0.665 -22.690 1.00 97.56 190 LYS A O 1
ATOM 1504 N N . TRP A 1 191 ? 19.135 0.151 -22.659 1.00 97.69 191 TRP A N 1
ATOM 1505 C CA . TRP A 1 191 ? 18.783 0.921 -23.846 1.00 97.69 191 TRP A CA 1
ATOM 1506 C C . TRP A 1 191 ? 18.876 2.429 -23.583 1.00 97.69 191 TRP A C 1
ATOM 1508 O O . TRP A 1 191 ? 19.502 3.127 -24.380 1.00 97.69 191 TRP A O 1
ATOM 1518 N N . MET A 1 192 ? 18.369 2.917 -22.448 1.00 96.31 192 MET A N 1
ATOM 1519 C CA . MET A 1 192 ? 18.484 4.321 -22.044 1.00 96.31 192 MET A CA 1
ATOM 1520 C C . MET A 1 192 ? 19.949 4.740 -21.888 1.00 96.31 192 MET A C 1
ATOM 1522 O O . MET A 1 192 ? 20.358 5.718 -22.506 1.00 96.31 192 MET A O 1
ATOM 1526 N N . SER A 1 193 ? 20.785 3.951 -21.200 1.00 96.81 193 SER A N 1
ATOM 1527 C CA . SER A 1 193 ? 22.226 4.240 -21.100 1.00 96.81 193 SER A CA 1
ATOM 1528 C C . SER A 1 193 ? 22.926 4.260 -22.465 1.00 96.81 193 SER A C 1
ATOM 1530 O O . SER A 1 193 ? 23.853 5.037 -22.691 1.00 96.81 193 SER A O 1
ATOM 1532 N N . ALA A 1 194 ? 22.501 3.413 -23.409 1.00 96.94 194 ALA A N 1
ATOM 1533 C CA . ALA A 1 194 ? 23.028 3.452 -24.771 1.00 96.94 194 ALA A CA 1
ATOM 1534 C C . ALA A 1 194 ? 22.598 4.725 -25.522 1.00 96.94 194 ALA A C 1
ATOM 1536 O O . ALA A 1 194 ? 23.403 5.278 -26.273 1.00 96.94 194 ALA A O 1
ATOM 1537 N N . CYS A 1 195 ? 21.374 5.210 -25.297 1.00 94.88 195 CYS A N 1
ATOM 1538 C CA . CYS A 1 195 ? 20.883 6.477 -25.844 1.00 94.88 195 CYS A CA 1
ATOM 1539 C C . CYS A 1 195 ? 21.611 7.690 -25.242 1.00 94.88 195 CYS A C 1
ATOM 1541 O O . CYS A 1 195 ? 21.951 8.623 -25.967 1.00 94.88 195 CYS A O 1
ATOM 1543 N N . GLU A 1 196 ? 21.929 7.668 -23.947 1.00 95.44 196 GLU A N 1
ATOM 1544 C CA . GLU A 1 196 ? 22.749 8.703 -23.301 1.00 95.44 196 GLU A CA 1
ATOM 1545 C C . GLU A 1 196 ? 24.159 8.770 -23.909 1.00 95.44 196 GLU A C 1
ATOM 1547 O O . GLU A 1 196 ? 24.656 9.851 -24.233 1.00 95.44 196 GLU A O 1
ATOM 1552 N N . GLU A 1 197 ? 24.795 7.615 -24.138 1.00 95.12 197 GLU A N 1
ATOM 1553 C CA . GLU A 1 197 ? 26.090 7.555 -24.827 1.00 95.12 197 GLU A CA 1
ATOM 1554 C C . GLU A 1 197 ? 25.990 7.976 -26.306 1.00 95.12 197 GLU A C 1
ATOM 1556 O O . GLU A 1 197 ? 26.945 8.550 -26.836 1.00 95.12 197 GLU A O 1
ATOM 1561 N N . GLU A 1 198 ? 24.853 7.735 -26.978 1.00 93.69 198 GLU A N 1
ATOM 1562 C CA . GLU A 1 198 ? 24.573 8.275 -28.317 1.00 93.69 198 GLU A CA 1
ATOM 1563 C C . GLU A 1 198 ? 24.575 9.806 -28.293 1.00 93.69 198 GLU A C 1
ATOM 1565 O O . GLU A 1 198 ? 25.310 10.423 -29.067 1.00 93.69 198 GLU A O 1
ATOM 1570 N N . SER A 1 199 ? 23.815 10.408 -27.375 1.00 92.88 199 SER A N 1
ATOM 1571 C CA . SER A 1 199 ? 23.736 11.863 -27.214 1.00 92.88 199 SER A CA 1
ATOM 1572 C C . SER A 1 199 ? 25.108 12.465 -26.913 1.00 92.88 199 SER A C 1
ATOM 1574 O O . SER A 1 199 ? 25.538 13.403 -27.585 1.00 92.88 199 SER A O 1
ATOM 1576 N N . TRP A 1 200 ? 25.853 11.878 -25.969 1.00 95.19 200 TRP A N 1
ATOM 1577 C CA . TRP A 1 200 ? 27.208 12.327 -25.642 1.00 95.19 200 TRP A CA 1
ATOM 1578 C C . TRP A 1 200 ? 28.146 12.270 -26.856 1.00 95.19 200 TRP A C 1
ATOM 1580 O O . TRP A 1 200 ? 28.945 13.182 -27.085 1.00 95.19 200 TRP A O 1
ATOM 1590 N N . LEU A 1 201 ? 28.060 11.204 -27.658 1.00 93.38 201 LEU A N 1
ATOM 1591 C CA . LEU A 1 201 ? 28.859 11.062 -28.871 1.00 93.38 201 LEU A CA 1
ATOM 1592 C C . LEU A 1 201 ? 28.472 12.103 -29.931 1.00 93.38 201 LEU A C 1
ATOM 1594 O O . LEU A 1 201 ? 29.350 12.585 -30.651 1.00 93.38 201 LEU A O 1
ATOM 1598 N N . GLU A 1 202 ? 27.188 12.432 -30.069 1.00 90.38 202 GLU A N 1
ATOM 1599 C CA . GLU A 1 202 ? 26.728 13.491 -30.970 1.00 90.38 202 GLU A CA 1
ATOM 1600 C C . GLU A 1 202 ? 27.300 14.853 -30.568 1.00 90.38 202 GLU A C 1
ATOM 1602 O O . GLU A 1 202 ? 27.881 15.525 -31.425 1.00 90.38 202 GLU A O 1
ATOM 1607 N N . ASP A 1 203 ? 27.255 15.201 -29.283 1.00 90.94 203 ASP A N 1
ATOM 1608 C CA . ASP A 1 203 ? 27.850 16.435 -28.757 1.00 90.94 203 ASP A CA 1
ATOM 1609 C C . ASP A 1 203 ? 29.368 16.466 -28.964 1.00 90.94 203 ASP A C 1
ATOM 1611 O O . ASP A 1 203 ? 29.918 17.437 -29.490 1.00 90.94 203 ASP A O 1
ATOM 1615 N N . TYR A 1 204 ? 30.055 15.360 -28.666 1.00 89.50 204 TYR A N 1
ATOM 1616 C CA . TYR A 1 204 ? 31.491 15.226 -28.916 1.00 89.50 204 TYR A CA 1
ATOM 1617 C C . TYR A 1 204 ? 31.853 15.364 -30.405 1.00 89.50 204 TYR A C 1
ATOM 1619 O O . TYR A 1 204 ? 32.925 15.862 -30.755 1.00 89.50 204 TYR A O 1
ATOM 1627 N N . ASN A 1 205 ? 30.978 14.927 -31.316 1.00 87.50 205 ASN A N 1
ATOM 1628 C CA . ASN A 1 205 ? 31.209 15.076 -32.752 1.00 87.50 205 ASN A CA 1
ATOM 1629 C C . ASN A 1 205 ? 30.981 16.509 -33.255 1.00 87.50 205 ASN A C 1
ATOM 1631 O O . ASN A 1 205 ? 31.551 16.845 -34.296 1.00 87.50 205 ASN A O 1
ATOM 1635 N N . ARG A 1 206 ? 30.173 17.319 -32.556 1.00 86.06 206 ARG A N 1
ATOM 1636 C CA . ARG A 1 206 ? 29.926 18.738 -32.869 1.00 86.06 206 ARG A CA 1
ATOM 1637 C C . ARG A 1 206 ? 31.036 19.663 -32.364 1.00 86.06 206 ARG A C 1
ATOM 1639 O O . ARG A 1 206 ? 31.171 20.763 -32.886 1.00 86.06 206 ARG A O 1
ATOM 1646 N N . ASP A 1 207 ? 31.831 19.227 -31.389 1.00 84.81 207 ASP A N 1
ATOM 1647 C CA . ASP A 1 207 ? 32.943 20.013 -30.848 1.00 84.81 207 ASP A CA 1
ATOM 1648 C C . ASP A 1 207 ? 34.080 20.189 -31.879 1.00 84.81 207 ASP A C 1
ATOM 1650 O O . ASP A 1 207 ? 34.795 19.243 -32.228 1.00 84.81 207 ASP A O 1
ATOM 1654 N N . GLU A 1 208 ? 34.277 21.424 -32.355 1.00 78.06 208 GLU A N 1
ATOM 1655 C CA . GLU A 1 208 ? 35.360 21.789 -33.280 1.00 78.06 208 GLU A CA 1
ATOM 1656 C C . GLU A 1 208 ? 36.755 21.622 -32.651 1.00 78.06 208 GLU A C 1
ATOM 1658 O O . GLU A 1 208 ? 37.727 21.337 -33.3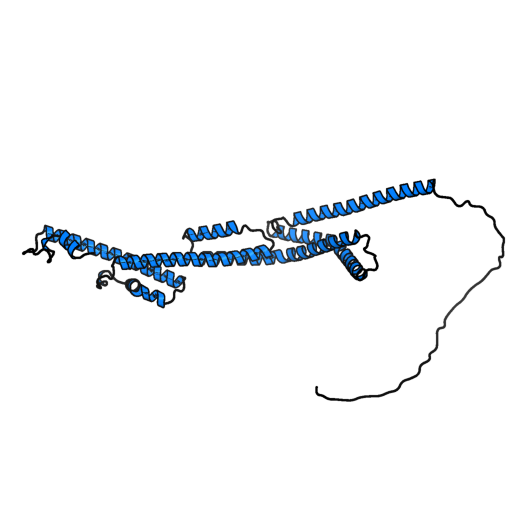53 1.00 78.06 208 GLU A O 1
ATOM 1663 N N . ASN A 1 209 ? 36.861 21.710 -31.321 1.00 78.81 209 ASN A N 1
ATOM 1664 C CA . ASN A 1 209 ? 38.116 21.600 -30.575 1.00 78.81 209 ASN A CA 1
ATOM 1665 C C . ASN A 1 209 ? 38.454 20.161 -30.154 1.00 78.81 209 ASN A C 1
ATOM 1667 O O . ASN A 1 209 ? 39.450 19.942 -29.457 1.00 78.81 209 ASN A O 1
ATOM 1671 N N . ARG A 1 210 ? 37.687 19.158 -30.606 1.00 74.56 210 ARG A N 1
ATOM 1672 C CA . ARG A 1 210 ? 37.828 17.744 -30.201 1.00 74.56 210 ARG A CA 1
ATOM 1673 C C . ARG A 1 210 ? 39.207 17.117 -30.447 1.00 74.56 210 ARG A C 1
ATOM 1675 O O . ARG A 1 210 ? 39.531 16.098 -29.836 1.00 74.56 210 ARG A O 1
ATOM 1682 N N . TYR A 1 211 ? 39.993 17.691 -31.362 1.00 67.88 211 TYR A N 1
ATOM 1683 C CA . TYR A 1 211 ? 41.341 17.235 -31.720 1.00 67.88 211 TYR A CA 1
ATOM 1684 C C . TYR A 1 211 ? 42.462 18.127 -31.179 1.00 67.88 211 TYR A C 1
ATOM 1686 O O . TYR A 1 211 ? 43.630 17.861 -31.467 1.00 67.88 211 TYR A O 1
ATOM 1694 N N . ASN A 1 212 ? 42.149 19.157 -30.389 1.00 69.25 212 ASN A N 1
ATOM 1695 C CA . ASN A 1 212 ? 43.193 19.935 -29.734 1.00 69.25 212 ASN A CA 1
ATOM 1696 C C . ASN A 1 212 ? 43.989 19.024 -28.790 1.00 69.25 212 ASN A C 1
ATOM 1698 O O . ASN A 1 212 ? 43.422 18.190 -28.084 1.00 69.25 212 ASN A O 1
ATOM 1702 N N . SER A 1 213 ? 45.315 19.186 -28.776 1.00 58.94 213 SER A N 1
ATOM 1703 C CA . SER A 1 213 ? 46.273 18.377 -28.001 1.00 58.94 213 SER A CA 1
ATOM 1704 C C . SER A 1 213 ? 46.207 18.621 -26.484 1.00 58.94 213 SER A C 1
ATOM 1706 O O . SER A 1 213 ? 47.228 18.646 -25.795 1.00 58.94 213 SER A O 1
ATOM 1708 N N . SER A 1 214 ? 45.011 18.834 -25.943 1.00 64.25 214 SER A N 1
ATOM 1709 C CA . SER A 1 214 ? 44.758 18.968 -24.519 1.00 64.25 214 SER A CA 1
ATOM 1710 C C . SER A 1 214 ? 44.885 17.610 -23.818 1.00 64.25 214 SER A C 1
ATOM 1712 O O . SER A 1 214 ? 44.620 16.531 -24.363 1.00 64.25 214 SER A O 1
ATOM 1714 N N . ARG A 1 215 ? 45.345 17.655 -22.565 1.00 65.31 215 ARG A N 1
ATOM 1715 C CA . ARG A 1 215 ? 45.533 16.481 -21.708 1.00 65.31 215 ARG A CA 1
ATOM 1716 C C . ARG A 1 215 ? 44.173 15.801 -21.484 1.00 65.31 215 ARG A C 1
ATOM 1718 O O . ARG A 1 215 ? 43.372 16.292 -20.705 1.00 65.31 215 ARG A O 1
ATOM 1725 N N . GLY A 1 216 ? 43.917 14.688 -22.178 1.00 75.56 216 GLY A N 1
ATOM 1726 C CA . GLY A 1 216 ? 42.651 13.936 -22.101 1.00 75.56 216 GLY A CA 1
ATOM 1727 C C . GLY A 1 216 ? 42.018 13.578 -23.452 1.00 75.56 216 GLY A C 1
ATOM 1728 O O . GLY A 1 216 ? 41.199 12.662 -23.503 1.00 75.56 216 GLY A O 1
ATOM 1729 N N . ALA A 1 217 ? 42.448 14.199 -24.559 1.00 79.69 217 ALA A N 1
ATOM 1730 C CA . ALA A 1 217 ? 41.869 13.975 -25.892 1.00 79.69 217 ALA A CA 1
ATOM 1731 C C . ALA A 1 217 ? 41.874 12.496 -26.335 1.00 79.69 217 ALA A C 1
ATOM 1733 O O . ALA A 1 217 ? 40.883 11.986 -26.850 1.00 79.69 217 ALA A O 1
ATOM 1734 N N . HIS A 1 218 ? 42.954 11.759 -26.056 1.00 83.19 218 HIS A N 1
ATOM 1735 C CA . HIS A 1 218 ? 43.056 10.329 -26.374 1.00 83.19 218 HIS A CA 1
ATOM 1736 C C . HIS A 1 218 ? 42.095 9.443 -25.552 1.00 83.19 218 HIS A C 1
ATOM 1738 O O . HIS A 1 218 ? 41.659 8.399 -26.035 1.00 83.19 218 HIS A O 1
ATOM 1744 N N . LEU A 1 219 ? 41.739 9.844 -24.325 1.00 85.38 219 LEU A N 1
ATOM 1745 C CA . LEU A 1 219 ? 40.750 9.123 -23.516 1.00 85.38 219 LEU A CA 1
ATOM 1746 C C . LEU A 1 219 ? 39.335 9.348 -24.062 1.00 85.38 219 LEU A C 1
ATOM 1748 O O . LEU A 1 219 ? 38.583 8.387 -24.215 1.00 85.38 219 LEU A O 1
ATOM 1752 N N . ASN A 1 220 ? 39.014 10.592 -24.426 1.00 87.88 220 ASN A N 1
ATOM 1753 C CA . ASN A 1 220 ? 37.736 10.932 -25.053 1.00 87.88 220 ASN A CA 1
ATOM 1754 C C . ASN A 1 220 ? 37.581 10.255 -26.417 1.00 87.88 220 ASN A C 1
ATOM 1756 O O . ASN A 1 220 ? 36.519 9.712 -26.703 1.00 87.88 220 ASN A O 1
ATOM 1760 N N . LEU A 1 221 ? 38.652 10.179 -27.213 1.00 88.25 221 LEU A N 1
ATOM 1761 C CA . LEU A 1 221 ? 38.647 9.443 -28.477 1.00 88.25 221 LEU A CA 1
ATOM 1762 C C . LEU A 1 221 ? 38.349 7.949 -28.264 1.00 88.25 221 LEU A C 1
ATOM 1764 O O . LEU A 1 221 ? 37.493 7.391 -28.946 1.00 88.25 221 LEU A O 1
ATOM 1768 N N . LYS A 1 222 ? 38.981 7.315 -27.266 1.00 90.25 222 LYS A N 1
ATOM 1769 C CA . LYS A 1 222 ? 38.686 5.920 -26.893 1.00 90.25 222 LYS A CA 1
ATOM 1770 C C . LYS A 1 222 ? 37.246 5.725 -26.415 1.00 90.25 222 LYS A C 1
ATOM 1772 O O . LYS A 1 222 ? 36.641 4.699 -26.725 1.00 90.25 222 LYS A O 1
ATOM 1777 N N . ARG A 1 223 ? 36.687 6.675 -25.654 1.00 93.94 223 ARG A N 1
ATOM 1778 C CA . ARG A 1 223 ? 35.267 6.643 -25.263 1.00 93.94 223 ARG A CA 1
ATOM 1779 C C . ARG A 1 223 ? 34.369 6.770 -26.490 1.00 93.94 223 ARG A C 1
ATOM 1781 O O . ARG A 1 223 ? 33.461 5.965 -26.632 1.00 93.94 223 ARG A O 1
ATOM 1788 N N . ALA A 1 224 ? 34.673 7.681 -27.412 1.00 93.12 224 ALA A N 1
ATOM 1789 C CA . ALA A 1 224 ? 33.918 7.867 -28.648 1.00 93.12 224 ALA A CA 1
ATOM 1790 C C . ALA A 1 224 ? 33.919 6.618 -29.541 1.00 93.12 224 ALA A C 1
ATOM 1792 O O . ALA A 1 224 ? 32.890 6.267 -30.112 1.00 93.12 224 ALA A O 1
ATOM 1793 N N . GLU A 1 225 ? 35.040 5.902 -29.638 1.00 92.88 225 GLU A N 1
ATOM 1794 C CA . GLU A 1 225 ? 35.095 4.614 -30.343 1.00 92.88 225 GLU A CA 1
ATOM 1795 C C . GLU A 1 225 ? 34.199 3.557 -29.686 1.00 92.88 225 GLU A C 1
ATOM 1797 O O . GLU A 1 225 ? 33.441 2.878 -30.381 1.00 92.88 225 GLU A O 1
ATOM 1802 N N . LYS A 1 226 ? 34.227 3.449 -28.351 1.00 94.12 226 LYS A N 1
ATOM 1803 C CA . LYS A 1 226 ? 33.329 2.549 -27.609 1.00 94.12 226 LYS A CA 1
ATOM 1804 C C . LYS A 1 226 ? 31.859 2.938 -27.781 1.00 94.12 226 LYS A C 1
ATOM 1806 O O . LYS A 1 226 ? 31.040 2.061 -28.049 1.00 94.12 226 LYS A O 1
ATOM 1811 N N . ALA A 1 227 ? 31.546 4.228 -27.685 1.00 94.50 227 ALA A N 1
ATOM 1812 C CA . ALA A 1 227 ? 30.203 4.759 -27.874 1.00 94.50 227 ALA A CA 1
ATOM 1813 C C . ALA A 1 227 ? 29.681 4.437 -29.281 1.00 94.50 227 ALA A C 1
ATOM 1815 O O . ALA A 1 227 ? 28.584 3.916 -29.406 1.00 94.50 227 ALA A O 1
ATOM 1816 N N . ARG A 1 228 ? 30.485 4.591 -30.345 1.00 94.50 228 ARG A N 1
ATOM 1817 C CA . ARG A 1 228 ? 30.082 4.204 -31.717 1.00 94.50 228 ARG A CA 1
ATOM 1818 C C . ARG A 1 228 ? 29.685 2.732 -31.830 1.00 94.50 228 ARG A C 1
ATOM 1820 O O . ARG A 1 228 ? 28.704 2.409 -32.494 1.00 94.50 228 ARG A O 1
ATOM 1827 N N . ILE A 1 229 ? 30.444 1.838 -31.194 1.00 95.25 229 ILE A N 1
ATOM 1828 C CA . ILE A 1 229 ? 30.123 0.403 -31.182 1.00 95.25 229 ILE A CA 1
ATOM 1829 C C . ILE A 1 229 ? 28.797 0.159 -30.454 1.00 95.25 229 ILE A C 1
ATOM 1831 O O . ILE A 1 229 ? 28.014 -0.678 -30.899 1.00 95.25 229 ILE A O 1
ATOM 1835 N N . LEU A 1 230 ? 28.549 0.868 -29.351 1.00 95.00 230 LEU A N 1
ATOM 1836 C CA . LEU A 1 230 ? 27.306 0.767 -28.591 1.00 95.00 230 LEU A CA 1
ATOM 1837 C C . LEU A 1 230 ? 26.109 1.320 -29.381 1.00 95.00 230 LEU A C 1
ATOM 1839 O O . LEU A 1 230 ? 25.113 0.618 -29.517 1.00 95.00 230 LEU A O 1
ATOM 1843 N N . VAL A 1 231 ? 26.243 2.498 -29.994 1.00 94.19 231 VAL A N 1
ATOM 1844 C CA . VAL A 1 231 ? 25.217 3.135 -30.839 1.00 94.19 231 VAL A CA 1
ATOM 1845 C C . VAL A 1 231 ? 24.795 2.230 -31.996 1.00 94.19 231 VAL A C 1
ATOM 1847 O O . VAL A 1 231 ? 23.607 2.061 -32.261 1.00 94.19 231 VAL A O 1
ATOM 1850 N N . ASN A 1 232 ? 25.753 1.558 -32.639 1.00 93.88 232 ASN A N 1
ATOM 1851 C CA . ASN A 1 232 ? 25.456 0.598 -33.705 1.00 93.88 232 ASN A CA 1
ATOM 1852 C C . ASN A 1 232 ? 24.623 -0.607 -33.232 1.00 93.88 232 ASN A C 1
ATOM 1854 O O . ASN A 1 232 ? 24.004 -1.274 -34.059 1.00 93.88 232 ASN A O 1
ATOM 1858 N N . LYS A 1 233 ? 24.606 -0.907 -31.928 1.00 96.19 233 LYS A N 1
ATOM 1859 C CA . LYS A 1 233 ? 23.807 -1.995 -31.348 1.00 96.19 233 LYS A CA 1
ATOM 1860 C C . LYS A 1 233 ? 22.407 -1.556 -30.923 1.00 96.19 233 LYS A C 1
ATOM 1862 O O . LYS A 1 233 ? 21.574 -2.435 -30.717 1.00 96.19 233 LYS A O 1
ATOM 1867 N N . ILE A 1 234 ? 22.135 -0.251 -30.817 1.00 95.12 234 ILE A N 1
ATOM 1868 C CA . ILE A 1 234 ? 20.848 0.266 -30.330 1.00 95.12 234 ILE A CA 1
ATOM 1869 C C . ILE A 1 234 ? 19.646 -0.295 -31.110 1.00 95.12 234 ILE A C 1
ATOM 1871 O O . ILE A 1 234 ? 18.723 -0.759 -30.445 1.00 95.12 234 ILE A O 1
ATOM 1875 N N . PRO A 1 235 ? 19.641 -0.372 -32.460 1.00 95.25 235 PRO A N 1
ATOM 1876 C CA . PRO A 1 235 ? 18.503 -0.942 -33.189 1.00 95.25 235 PRO A CA 1
ATOM 1877 C C . PRO A 1 235 ? 18.147 -2.360 -32.735 1.00 95.25 235 PRO A C 1
ATOM 1879 O O . PRO A 1 235 ? 17.001 -2.637 -32.414 1.00 95.25 235 PRO A O 1
ATOM 1882 N N . GLY A 1 236 ? 19.149 -3.233 -32.582 1.00 96.38 236 GLY A N 1
ATOM 1883 C CA . GLY A 1 236 ? 18.915 -4.598 -32.107 1.00 96.38 236 GLY A CA 1
ATOM 1884 C C . GLY A 1 236 ? 18.456 -4.664 -30.645 1.00 96.38 236 GLY A C 1
ATOM 1885 O O . GLY A 1 236 ? 17.728 -5.584 -30.269 1.00 96.38 236 GLY A O 1
ATOM 1886 N N . MET A 1 237 ? 18.856 -3.697 -29.811 1.00 97.19 237 MET A N 1
ATOM 1887 C CA . MET A 1 237 ? 18.346 -3.570 -28.440 1.00 97.19 237 MET A CA 1
ATOM 1888 C C . MET A 1 237 ? 16.865 -3.180 -28.443 1.00 97.19 237 MET A C 1
ATOM 1890 O O . MET A 1 237 ? 16.094 -3.814 -27.726 1.00 97.19 237 MET A O 1
ATOM 1894 N N . VAL A 1 238 ? 16.475 -2.214 -29.284 1.00 97.50 238 VAL A N 1
ATOM 1895 C CA . VAL A 1 238 ? 15.079 -1.789 -29.482 1.00 97.50 238 VAL A CA 1
ATOM 1896 C C . VAL A 1 238 ? 14.235 -2.948 -30.006 1.00 97.50 238 VAL A C 1
ATOM 1898 O O . VAL A 1 238 ? 13.230 -3.272 -29.386 1.00 97.50 238 VAL A O 1
ATOM 1901 N N . ASP A 1 239 ? 14.671 -3.647 -31.058 1.00 97.38 239 ASP A N 1
ATOM 1902 C CA . ASP A 1 239 ? 13.940 -4.791 -31.626 1.00 97.38 239 ASP A CA 1
ATOM 1903 C C . ASP A 1 239 ? 13.687 -5.885 -30.579 1.00 97.38 239 ASP A C 1
ATOM 1905 O O . ASP A 1 239 ? 12.586 -6.427 -30.457 1.00 97.38 239 ASP A O 1
ATOM 1909 N N . THR A 1 240 ? 14.714 -6.196 -29.780 1.00 97.69 240 THR A N 1
ATOM 1910 C CA . THR A 1 240 ? 14.596 -7.195 -28.713 1.00 97.69 240 THR A CA 1
ATOM 1911 C C . THR A 1 240 ? 13.650 -6.726 -27.611 1.00 97.69 240 THR A C 1
ATOM 1913 O O . THR A 1 240 ? 12.897 -7.535 -27.068 1.00 97.69 240 THR A O 1
ATOM 1916 N N . LEU A 1 241 ? 13.696 -5.438 -27.263 1.00 98.06 241 LEU A N 1
ATOM 1917 C CA . LEU A 1 241 ? 12.826 -4.848 -26.256 1.00 98.06 241 LEU A CA 1
ATOM 1918 C C . LEU A 1 241 ? 11.368 -4.851 -26.727 1.00 98.06 241 LEU A C 1
ATOM 1920 O O . LEU A 1 241 ? 10.522 -5.359 -26.005 1.00 98.06 241 LEU A O 1
ATOM 1924 N N . VAL A 1 242 ? 11.087 -4.429 -27.964 1.00 98.25 242 VAL A N 1
ATOM 1925 C CA . VAL A 1 242 ? 9.751 -4.508 -28.581 1.00 98.25 242 VAL A CA 1
ATOM 1926 C C . VAL A 1 242 ? 9.219 -5.940 -28.562 1.00 98.25 242 VAL A C 1
ATOM 1928 O O . VAL A 1 242 ? 8.089 -6.168 -28.137 1.00 98.25 242 VAL A O 1
ATOM 1931 N N . ALA A 1 243 ? 10.025 -6.921 -28.984 1.00 98.06 243 ALA A N 1
ATOM 1932 C CA . ALA A 1 243 ? 9.608 -8.322 -29.002 1.00 98.06 243 ALA A CA 1
ATOM 1933 C C . ALA A 1 243 ? 9.271 -8.847 -27.596 1.00 98.06 243 ALA A C 1
ATOM 1935 O O . ALA A 1 243 ? 8.268 -9.535 -27.413 1.00 98.06 243 ALA A O 1
ATOM 1936 N N . LYS A 1 244 ? 10.093 -8.506 -26.597 1.00 97.81 244 LYS A N 1
ATOM 1937 C CA . LYS A 1 244 ? 9.880 -8.905 -25.201 1.00 97.81 244 LYS A CA 1
ATOM 1938 C C . LYS A 1 244 ? 8.660 -8.230 -24.584 1.00 97.81 244 LYS A C 1
ATOM 1940 O O . LYS A 1 244 ? 7.871 -8.913 -23.940 1.00 97.81 244 LYS A O 1
ATOM 1945 N N . THR A 1 245 ? 8.487 -6.933 -24.815 1.00 98.00 245 THR A N 1
ATOM 1946 C CA . THR A 1 245 ? 7.333 -6.174 -24.331 1.00 98.00 245 THR A CA 1
ATOM 1947 C C . THR A 1 245 ? 6.040 -6.702 -24.941 1.00 98.00 245 THR A C 1
ATOM 1949 O O . THR A 1 245 ? 5.114 -6.991 -24.198 1.00 98.00 245 THR A O 1
ATOM 1952 N N . ARG A 1 246 ? 5.995 -6.950 -26.258 1.00 97.94 246 ARG A N 1
ATOM 1953 C CA . ARG A 1 246 ? 4.808 -7.534 -26.909 1.00 97.94 246 ARG A CA 1
ATOM 1954 C C . ARG A 1 246 ? 4.443 -8.905 -26.351 1.00 97.94 246 ARG A C 1
ATOM 1956 O O . ARG A 1 246 ? 3.276 -9.148 -26.086 1.00 97.94 246 ARG A O 1
ATOM 1963 N N . ALA A 1 247 ? 5.431 -9.777 -26.146 1.00 97.88 247 ALA A N 1
ATOM 1964 C CA . ALA A 1 247 ? 5.185 -11.093 -25.561 1.00 97.88 247 ALA A CA 1
ATOM 1965 C C . ALA A 1 247 ? 4.615 -10.991 -24.134 1.00 97.88 247 ALA A C 1
ATOM 1967 O O . ALA A 1 247 ? 3.731 -11.759 -23.771 1.00 97.88 247 ALA A O 1
ATOM 1968 N N . TRP A 1 248 ? 5.098 -10.033 -23.338 1.00 97.38 248 TRP A N 1
ATOM 1969 C CA . TRP A 1 248 ? 4.578 -9.777 -21.993 1.00 97.38 248 TRP A CA 1
ATOM 1970 C C . TRP A 1 248 ? 3.152 -9.203 -22.020 1.00 97.38 248 TRP A C 1
ATOM 1972 O O . TRP A 1 248 ? 2.307 -9.642 -21.244 1.00 97.38 248 TRP A O 1
ATOM 1982 N N . GLU A 1 249 ? 2.865 -8.257 -22.921 1.00 97.62 249 GLU A N 1
ATOM 1983 C CA . GLU A 1 249 ? 1.524 -7.670 -23.077 1.00 97.62 249 GLU A CA 1
ATOM 1984 C C . GLU A 1 249 ? 0.503 -8.702 -23.578 1.00 97.62 249 GLU A C 1
ATOM 1986 O O . GLU A 1 249 ? -0.638 -8.707 -23.121 1.00 97.62 249 GLU A O 1
ATOM 1991 N N . GLU A 1 250 ? 0.906 -9.601 -24.480 1.00 96.94 250 GLU A N 1
ATOM 1992 C CA . GLU A 1 250 ? 0.056 -10.676 -25.005 1.00 96.94 250 GLU A CA 1
ATOM 1993 C C . GLU A 1 250 ? -0.285 -11.721 -23.934 1.00 96.94 250 GLU A C 1
ATOM 1995 O O . GLU A 1 250 ? -1.442 -12.121 -23.822 1.00 96.94 250 GLU A O 1
ATOM 2000 N N . ASP A 1 251 ? 0.692 -12.120 -23.113 1.00 96.00 251 ASP A N 1
ATOM 2001 C CA . ASP A 1 251 ? 0.491 -13.082 -22.019 1.00 96.00 251 ASP A CA 1
ATOM 2002 C C . ASP A 1 251 ? -0.462 -12.542 -20.938 1.00 96.00 251 ASP A C 1
ATOM 2004 O O . ASP A 1 251 ? -1.273 -13.280 -20.378 1.00 96.00 251 ASP A O 1
ATOM 2008 N N . ARG A 1 252 ? -0.397 -11.234 -20.662 1.00 93.19 252 ARG A N 1
ATOM 2009 C CA . ARG A 1 252 ? -1.117 -10.608 -19.540 1.00 93.19 252 ARG A CA 1
ATOM 2010 C C . ARG A 1 252 ? -2.379 -9.854 -19.946 1.00 93.19 252 ARG A C 1
ATOM 2012 O O . ARG A 1 252 ? -3.198 -9.536 -19.087 1.00 93.19 252 ARG A O 1
ATOM 2019 N N . GLY A 1 253 ? -2.546 -9.557 -21.233 1.00 94.25 253 GLY A N 1
ATOM 2020 C CA . GLY A 1 253 ? -3.697 -8.827 -21.767 1.00 94.25 253 GLY A CA 1
ATOM 2021 C C . GLY A 1 253 ? -3.769 -7.356 -21.341 1.00 94.25 253 GLY A C 1
ATOM 2022 O O . GLY A 1 253 ? -4.833 -6.746 -21.437 1.00 94.25 253 GLY A O 1
ATOM 2023 N N . ILE A 1 254 ? -2.663 -6.783 -20.859 1.00 93.88 254 ILE A N 1
ATOM 2024 C CA . ILE A 1 254 ? -2.553 -5.383 -20.428 1.00 93.88 254 ILE A CA 1
ATOM 2025 C C . ILE A 1 254 ? -1.323 -4.736 -21.059 1.00 93.88 254 ILE A C 1
ATOM 2027 O O . ILE A 1 254 ? -0.337 -5.420 -21.329 1.00 93.88 254 ILE A O 1
ATOM 2031 N N . SER A 1 255 ? -1.366 -3.417 -21.277 1.00 95.44 255 SER A N 1
ATOM 2032 C CA . SER A 1 255 ? -0.210 -2.698 -21.818 1.00 95.44 255 SER A CA 1
ATOM 2033 C C . SER A 1 255 ? 0.882 -2.516 -20.763 1.00 95.44 255 SER A C 1
ATOM 2035 O O . SER A 1 255 ? 0.602 -2.227 -19.597 1.00 95.44 255 SER A O 1
ATOM 2037 N N . PHE A 1 256 ? 2.136 -2.662 -21.180 1.00 97.31 256 PHE A N 1
ATOM 2038 C CA . PHE A 1 256 ? 3.303 -2.383 -20.364 1.00 97.31 256 PHE A CA 1
ATOM 2039 C C . PHE A 1 256 ? 3.554 -0.874 -20.368 1.00 97.31 256 PHE A C 1
ATOM 2041 O O . PHE A 1 256 ? 4.107 -0.321 -21.322 1.00 97.31 256 PHE A O 1
ATOM 2048 N N . SER A 1 257 ? 3.176 -0.200 -19.287 1.00 96.06 257 SER A N 1
ATOM 2049 C CA . SER A 1 257 ? 3.561 1.190 -19.040 1.00 96.06 257 SER A CA 1
ATOM 2050 C C . SER A 1 257 ? 4.940 1.281 -18.387 1.00 96.06 257 SER A C 1
ATOM 2052 O O . SER A 1 257 ? 5.369 0.352 -17.707 1.00 96.06 257 SER A O 1
ATOM 2054 N N . TYR A 1 258 ? 5.631 2.396 -18.583 1.00 96.25 258 TYR A N 1
ATOM 2055 C CA . TYR A 1 258 ? 6.836 2.817 -17.883 1.00 96.25 258 TYR A CA 1
ATOM 2056 C C . TYR A 1 258 ? 6.595 4.264 -17.444 1.00 96.25 258 TYR A C 1
ATOM 2058 O O . TYR A 1 258 ? 6.435 5.136 -18.296 1.00 96.25 258 TYR A O 1
ATOM 2066 N N . ASP A 1 259 ? 6.473 4.496 -16.135 1.00 95.06 259 ASP A N 1
ATOM 2067 C CA . ASP A 1 259 ? 6.148 5.809 -15.551 1.00 95.06 259 ASP A CA 1
ATOM 2068 C C . ASP A 1 259 ? 4.914 6.463 -16.205 1.00 95.06 259 ASP A C 1
ATOM 2070 O O . ASP A 1 259 ? 4.936 7.617 -16.624 1.00 95.06 259 ASP A O 1
ATOM 2074 N N . GLY A 1 260 ? 3.846 5.674 -16.368 1.00 93.19 260 GLY A N 1
ATOM 2075 C CA . GLY A 1 260 ? 2.573 6.129 -16.945 1.00 93.19 260 GLY A CA 1
ATOM 2076 C C . GLY A 1 260 ? 2.487 6.070 -18.474 1.00 93.19 260 GLY A C 1
ATOM 2077 O O . GLY A 1 260 ? 1.389 6.087 -19.030 1.00 93.19 260 GLY A O 1
ATOM 2078 N N . VAL A 1 261 ? 3.612 5.916 -19.180 1.00 96.06 261 VAL A N 1
ATOM 2079 C CA . VAL A 1 261 ? 3.648 5.929 -20.653 1.00 96.06 261 VAL A CA 1
ATOM 2080 C C . VAL A 1 261 ? 3.786 4.510 -21.216 1.00 96.06 261 VAL A C 1
ATOM 2082 O O . VAL A 1 261 ? 4.649 3.764 -20.760 1.00 96.06 261 VAL A O 1
ATOM 2085 N N . PRO A 1 262 ? 2.994 4.090 -22.221 1.00 97.31 262 PRO A N 1
ATOM 2086 C CA . PRO A 1 262 ? 3.183 2.793 -22.870 1.00 97.31 262 PRO A CA 1
ATOM 2087 C C . PRO A 1 262 ? 4.593 2.647 -23.459 1.00 97.31 262 PRO A C 1
ATOM 2089 O O . PRO A 1 262 ? 5.007 3.431 -24.316 1.00 97.31 262 PRO A O 1
ATOM 2092 N N . LEU A 1 263 ? 5.325 1.609 -23.047 1.00 97.50 263 LEU A N 1
ATOM 2093 C CA . LEU A 1 263 ? 6.725 1.418 -23.433 1.00 97.50 263 LEU A CA 1
ATOM 2094 C C . LEU A 1 263 ? 6.890 1.253 -24.949 1.00 97.50 263 LEU A C 1
ATOM 2096 O O . LEU A 1 263 ? 7.851 1.755 -25.524 1.00 97.50 263 LEU A O 1
ATOM 2100 N N . LEU A 1 264 ? 5.951 0.582 -25.622 1.00 97.56 264 LEU A N 1
ATOM 2101 C CA . LEU A 1 264 ? 5.992 0.465 -27.083 1.00 97.56 264 LEU A CA 1
ATOM 2102 C C . LEU A 1 264 ? 5.879 1.830 -27.777 1.00 97.56 264 LEU A C 1
ATOM 2104 O O . LEU A 1 264 ? 6.600 2.069 -28.740 1.00 97.56 264 LEU A O 1
ATOM 2108 N N . ALA A 1 265 ? 5.056 2.744 -27.253 1.00 96.94 265 ALA A N 1
ATOM 2109 C CA . ALA A 1 265 ? 4.926 4.090 -27.807 1.00 96.94 265 ALA A CA 1
ATOM 2110 C C . ALA A 1 265 ? 6.227 4.895 -27.651 1.00 96.94 265 ALA A C 1
ATOM 2112 O O . ALA A 1 265 ? 6.655 5.550 -28.598 1.00 96.94 265 ALA A O 1
ATOM 2113 N N . MET A 1 266 ? 6.902 4.780 -26.500 1.00 96.88 266 MET A N 1
ATOM 2114 C CA . MET A 1 266 ? 8.223 5.392 -26.287 1.00 96.88 266 MET A CA 1
ATOM 2115 C C . MET A 1 266 ? 9.268 4.885 -27.291 1.00 96.88 266 MET A C 1
ATOM 2117 O O . MET A 1 266 ? 10.094 5.654 -27.785 1.00 96.88 266 MET A O 1
ATOM 2121 N N . LEU A 1 267 ? 9.252 3.583 -27.596 1.00 97.12 267 LEU A N 1
ATOM 2122 C CA . LEU A 1 267 ? 10.189 2.981 -28.548 1.00 97.12 267 LEU A CA 1
ATOM 2123 C C . LEU A 1 267 ? 9.893 3.403 -29.989 1.00 97.12 267 LEU A C 1
ATOM 2125 O O . LEU A 1 267 ? 10.831 3.665 -30.745 1.00 97.12 267 LEU A O 1
ATOM 2129 N N . ASP A 1 268 ? 8.616 3.516 -30.353 1.00 95.75 268 ASP A N 1
ATOM 2130 C CA . ASP A 1 268 ? 8.192 4.019 -31.661 1.00 95.75 268 ASP A CA 1
ATOM 2131 C C . ASP A 1 268 ? 8.596 5.492 -31.847 1.00 95.75 268 ASP A C 1
ATOM 2133 O O . ASP A 1 268 ? 9.159 5.856 -32.882 1.00 95.75 268 ASP A O 1
ATOM 2137 N N . GLU A 1 269 ? 8.394 6.335 -30.829 1.00 95.31 269 GLU A N 1
ATOM 2138 C CA . GLU A 1 269 ? 8.828 7.737 -30.846 1.00 95.31 269 GLU A CA 1
ATOM 2139 C C . GLU A 1 269 ? 10.351 7.856 -30.995 1.00 95.31 269 GLU A C 1
ATOM 2141 O O . GLU A 1 269 ? 10.841 8.611 -31.842 1.00 95.31 269 GLU A O 1
ATOM 2146 N N . TYR A 1 270 ? 11.117 7.051 -30.249 1.00 94.06 270 TYR A N 1
ATOM 2147 C CA . TYR A 1 270 ? 12.570 6.993 -30.405 1.00 94.06 270 TYR A CA 1
ATOM 2148 C C . TYR A 1 270 ? 12.983 6.581 -31.825 1.00 94.06 270 TYR A C 1
ATOM 2150 O O . TYR A 1 270 ? 13.884 7.194 -32.408 1.00 94.06 270 TYR A O 1
ATOM 2158 N N . ALA A 1 271 ? 12.338 5.561 -32.398 1.00 92.94 271 ALA A N 1
ATOM 2159 C CA . ALA A 1 271 ? 12.634 5.093 -33.748 1.00 92.94 271 ALA A CA 1
ATOM 2160 C C . ALA A 1 271 ? 12.395 6.195 -34.795 1.00 92.94 271 ALA A C 1
ATOM 2162 O O . ALA A 1 271 ? 13.254 6.412 -35.657 1.00 92.94 271 ALA A O 1
ATOM 2163 N N . MET A 1 272 ? 11.290 6.941 -34.676 1.00 93.44 272 MET A N 1
ATOM 2164 C CA . MET A 1 272 ? 11.002 8.092 -35.538 1.00 93.44 272 MET A CA 1
ATOM 2165 C C . MET A 1 272 ? 12.057 9.195 -35.395 1.00 93.44 272 MET A C 1
ATOM 2167 O O . MET A 1 272 ? 12.614 9.644 -36.398 1.00 93.44 272 MET A O 1
ATOM 2171 N N . LEU A 1 273 ? 12.399 9.584 -34.163 1.00 92.19 273 LEU A N 1
ATOM 2172 C CA . LEU A 1 273 ? 13.400 10.624 -33.898 1.00 92.19 273 LEU A CA 1
ATOM 2173 C C . LEU A 1 273 ? 14.785 10.246 -34.448 1.00 92.19 273 LEU A C 1
ATOM 2175 O O . LEU A 1 273 ? 15.552 11.084 -34.933 1.00 92.19 273 LEU A O 1
ATOM 2179 N N . ARG A 1 274 ? 15.140 8.965 -34.356 1.00 89.06 274 ARG A N 1
ATOM 2180 C CA . ARG A 1 274 ? 16.410 8.443 -34.860 1.00 89.06 274 ARG A CA 1
ATOM 2181 C C . ARG A 1 274 ? 16.448 8.452 -36.388 1.00 89.06 274 ARG A C 1
ATOM 2183 O O . ARG A 1 274 ? 17.471 8.828 -36.961 1.00 89.06 274 ARG A O 1
ATOM 2190 N N . GLN A 1 275 ? 15.337 8.113 -37.043 1.00 89.44 275 GLN A N 1
ATOM 2191 C CA . GLN A 1 275 ? 15.197 8.235 -38.494 1.00 89.44 275 GLN A CA 1
ATOM 2192 C C . GLN A 1 275 ? 15.306 9.698 -38.952 1.00 89.44 275 GLN A C 1
ATOM 2194 O O . GLN A 1 275 ? 16.058 9.989 -39.883 1.00 89.44 275 GLN A O 1
ATOM 2199 N N . GLU A 1 276 ? 14.636 10.629 -38.270 1.00 90.75 276 GLU A N 1
ATOM 2200 C CA . GLU A 1 276 ? 14.705 12.062 -38.580 1.00 90.75 276 GLU A CA 1
ATOM 2201 C C . GLU A 1 276 ? 16.148 12.591 -38.508 1.00 90.75 276 GLU A C 1
ATOM 2203 O O . GLU A 1 276 ? 16.626 13.239 -39.445 1.00 90.75 276 GLU A O 1
ATOM 2208 N N . ARG A 1 277 ? 16.899 12.223 -37.459 1.00 87.44 277 ARG A N 1
ATOM 2209 C CA . ARG A 1 277 ? 18.330 12.559 -37.332 1.00 87.44 277 ARG A CA 1
ATOM 2210 C C . ARG A 1 277 ? 19.175 11.999 -38.477 1.00 87.44 277 ARG A C 1
ATOM 2212 O O . ARG A 1 277 ? 20.104 12.661 -38.952 1.00 87.44 277 ARG A O 1
ATOM 2219 N N . GLU A 1 278 ? 18.914 10.773 -38.923 1.00 86.56 278 GLU A N 1
ATOM 2220 C CA . GLU A 1 278 ? 19.631 10.172 -40.054 1.00 86.56 278 GLU A CA 1
ATOM 2221 C C . GLU A 1 278 ? 19.316 10.879 -41.382 1.00 86.56 278 GLU A C 1
ATOM 2223 O O . GLU A 1 278 ? 20.226 11.116 -42.192 1.00 86.56 278 GLU A O 1
ATOM 2228 N N . GLU A 1 279 ? 18.056 11.262 -41.588 1.00 88.19 279 GLU A N 1
ATOM 2229 C CA . GLU A 1 279 ? 17.596 12.023 -42.749 1.00 88.19 279 GLU A CA 1
ATOM 2230 C C . GLU A 1 279 ? 18.170 13.441 -42.773 1.00 88.19 279 GLU A C 1
ATOM 2232 O O . GLU A 1 279 ? 18.653 13.886 -43.818 1.00 88.19 279 GLU A O 1
ATOM 2237 N N . GLU A 1 280 ? 18.214 14.136 -41.638 1.00 87.56 280 GLU A N 1
ATOM 2238 C CA . GLU A 1 280 ? 18.843 15.453 -41.520 1.00 87.56 280 GLU A CA 1
ATOM 2239 C C . GLU A 1 280 ? 20.344 15.379 -41.838 1.00 87.56 280 GLU A C 1
ATOM 2241 O O . GLU A 1 280 ? 20.850 16.125 -42.684 1.00 87.56 280 GLU A O 1
ATOM 2246 N N . LYS A 1 281 ? 21.056 14.397 -41.264 1.00 85.25 281 LYS A N 1
ATOM 2247 C CA . LYS A 1 281 ? 22.468 14.135 -41.592 1.00 85.25 281 LYS A CA 1
ATOM 2248 C C . LYS A 1 281 ? 22.652 13.848 -43.087 1.00 85.25 281 LYS A C 1
ATOM 2250 O O . LYS A 1 281 ? 23.674 14.231 -43.663 1.00 85.25 281 LYS A O 1
ATOM 2255 N N . ARG A 1 282 ? 21.695 13.178 -43.740 1.00 87.00 282 ARG A N 1
ATOM 2256 C CA . ARG A 1 282 ? 21.710 12.953 -45.194 1.00 87.00 282 ARG A CA 1
ATOM 2257 C C . ARG A 1 282 ? 21.508 14.257 -45.970 1.00 87.00 282 ARG A C 1
ATOM 2259 O O . ARG A 1 282 ? 22.315 14.532 -46.855 1.00 87.00 282 ARG A O 1
ATOM 2266 N N . ARG A 1 283 ? 20.524 15.082 -45.597 1.00 89.69 283 ARG A N 1
ATOM 2267 C CA . ARG A 1 283 ? 20.261 16.397 -46.213 1.00 89.69 283 ARG A CA 1
ATOM 2268 C C . ARG A 1 283 ? 21.469 17.329 -46.114 1.00 89.69 283 ARG A C 1
ATOM 2270 O O . ARG A 1 283 ? 21.839 17.937 -47.114 1.00 89.69 283 ARG A O 1
ATOM 2277 N N . LEU A 1 284 ? 22.131 17.392 -44.956 1.00 83.50 284 LEU A N 1
ATOM 2278 C CA . LEU A 1 284 ? 23.344 18.196 -44.760 1.00 83.50 284 LEU A CA 1
ATOM 2279 C C . LEU A 1 284 ? 24.506 17.725 -45.646 1.00 83.50 284 LEU A C 1
ATOM 2281 O O . LEU A 1 284 ? 25.209 18.547 -46.233 1.00 83.50 284 LEU A O 1
ATOM 2285 N N . ARG A 1 285 ? 24.700 16.406 -45.794 1.00 82.81 285 ARG A N 1
ATOM 2286 C CA . ARG A 1 285 ? 25.711 15.861 -46.717 1.00 82.81 285 ARG A CA 1
ATOM 2287 C C . ARG A 1 285 ? 25.409 16.221 -48.168 1.00 82.81 285 ARG A C 1
ATOM 2289 O O . ARG A 1 285 ? 26.335 16.539 -48.908 1.00 82.81 285 ARG A O 1
ATOM 2296 N N . ASP A 1 286 ? 24.146 16.170 -48.573 1.00 85.44 286 ASP A N 1
ATOM 2297 C CA . ASP A 1 286 ? 23.754 16.481 -49.947 1.00 85.44 286 ASP A CA 1
ATOM 2298 C C . ASP A 1 286 ? 23.840 17.994 -50.237 1.00 85.44 286 ASP A C 1
ATOM 2300 O O . ASP A 1 286 ? 24.337 18.372 -51.297 1.00 85.44 286 ASP A O 1
ATOM 2304 N N . GLN A 1 287 ? 23.517 18.865 -49.270 1.00 81.62 287 GLN A N 1
ATOM 2305 C CA . GLN A 1 287 ? 23.795 20.309 -49.362 1.00 81.62 287 GLN A CA 1
ATOM 2306 C C . GLN A 1 287 ? 25.296 20.608 -49.451 1.00 81.62 287 GLN A C 1
ATOM 2308 O O . GLN A 1 287 ? 25.713 21.414 -50.282 1.00 81.62 287 GLN A O 1
ATOM 2313 N N . LYS A 1 288 ? 26.126 19.934 -48.642 1.00 82.25 288 LYS A N 1
ATOM 2314 C CA . LYS A 1 288 ? 27.584 20.110 -48.687 1.00 82.25 288 LYS A CA 1
ATOM 2315 C C . LYS A 1 288 ? 28.161 19.721 -50.051 1.00 82.25 288 LYS A C 1
ATOM 2317 O O . LYS A 1 288 ? 28.964 20.468 -50.595 1.00 82.25 288 LYS A O 1
ATOM 2322 N N . LYS A 1 289 ? 27.703 18.610 -50.639 1.00 80.00 289 LYS A N 1
ATOM 2323 C CA . LYS A 1 289 ? 28.097 18.203 -52.001 1.00 80.00 289 LYS A CA 1
ATOM 2324 C C . LYS A 1 289 ? 27.707 19.242 -53.052 1.00 80.00 289 LYS A C 1
ATOM 2326 O O . LYS A 1 289 ? 28.482 19.492 -53.967 1.00 80.00 289 LYS A O 1
ATOM 2331 N N . TYR A 1 290 ? 26.524 19.842 -52.925 1.00 71.69 290 TYR A N 1
ATOM 2332 C CA . TYR A 1 290 ? 26.060 20.874 -53.851 1.00 71.69 290 TYR A CA 1
ATOM 2333 C C . TYR A 1 290 ? 26.887 22.167 -53.734 1.00 71.69 290 TYR A C 1
ATOM 2335 O O . TYR A 1 290 ? 27.270 22.752 -54.746 1.00 71.69 290 TYR A O 1
ATOM 2343 N N . GLY A 1 291 ? 27.243 22.574 -52.510 1.00 71.38 291 GLY A N 1
ATOM 2344 C CA . GLY A 1 291 ? 28.153 23.700 -52.267 1.00 71.38 291 GLY A CA 1
ATOM 2345 C C . GLY A 1 291 ? 29.586 23.439 -52.749 1.00 71.38 291 GLY A C 1
ATOM 2346 O O . GLY A 1 291 ? 30.203 24.314 -53.349 1.00 71.38 291 GLY A O 1
ATOM 2347 N N . GLU A 1 292 ? 30.107 22.223 -52.560 1.00 72.06 292 GLU A N 1
ATOM 2348 C CA . GLU A 1 292 ? 31.417 21.810 -53.087 1.00 72.06 292 GLU A CA 1
ATOM 2349 C C . GLU A 1 292 ? 31.436 21.784 -54.626 1.00 72.06 292 GLU A C 1
ATOM 2351 O O . GLU A 1 292 ? 32.426 22.204 -55.225 1.00 72.06 292 GLU A O 1
ATOM 2356 N N . GLN A 1 293 ? 30.346 21.369 -55.282 1.00 69.06 293 GLN A N 1
ATOM 2357 C CA . GLN A 1 293 ? 30.208 21.445 -56.742 1.00 69.06 293 GLN A CA 1
ATOM 2358 C C . GLN A 1 293 ? 30.188 22.896 -57.243 1.00 69.06 293 GLN A C 1
ATOM 2360 O O . GLN A 1 293 ? 30.944 23.213 -58.158 1.00 69.06 293 GLN A O 1
ATOM 2365 N N . GLN A 1 294 ? 29.426 23.796 -56.608 1.00 64.44 294 GLN A N 1
ATOM 2366 C CA . GLN A 1 294 ? 29.436 25.223 -56.968 1.00 64.44 294 GLN A CA 1
ATOM 2367 C C . GLN A 1 294 ? 30.802 25.887 -56.747 1.00 64.44 294 GLN A C 1
ATOM 2369 O O . GLN A 1 294 ? 31.249 26.658 -57.596 1.00 64.44 294 GLN A O 1
ATOM 2374 N N . ASN A 1 295 ? 31.491 25.575 -55.644 1.00 61.25 295 ASN A N 1
ATOM 2375 C CA . ASN A 1 295 ? 32.840 26.086 -55.390 1.00 61.25 295 ASN A CA 1
ATOM 2376 C C . ASN A 1 295 ? 33.851 25.547 -56.410 1.00 61.25 295 ASN A C 1
ATOM 2378 O O . ASN A 1 295 ? 34.676 26.309 -56.900 1.00 61.25 295 ASN A O 1
ATOM 2382 N N . THR A 1 296 ? 33.757 24.268 -56.788 1.00 62.84 296 THR A N 1
ATOM 2383 C CA . THR A 1 296 ? 34.629 23.667 -57.814 1.00 62.84 296 THR A CA 1
ATOM 2384 C C . THR A 1 296 ? 34.374 24.278 -59.196 1.00 62.84 296 THR A C 1
ATOM 2386 O O . THR A 1 296 ? 35.315 24.498 -59.954 1.00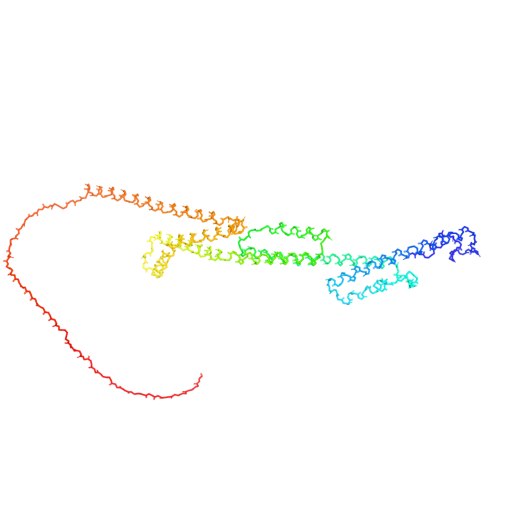 62.84 296 THR A O 1
ATOM 2389 N N . GLU A 1 297 ? 33.121 24.597 -59.536 1.00 62.53 297 GLU A N 1
ATOM 2390 C CA . GLU A 1 297 ? 32.774 25.305 -60.775 1.00 62.53 297 GLU A CA 1
ATOM 2391 C C . GLU A 1 297 ? 33.278 26.758 -60.770 1.00 62.53 297 GLU A C 1
ATOM 2393 O O . GLU A 1 297 ? 33.838 27.211 -61.769 1.00 62.53 297 GLU A O 1
ATOM 2398 N N . GLN A 1 298 ? 33.173 27.479 -59.647 1.00 58.03 298 GLN A N 1
ATOM 2399 C CA . GLN A 1 298 ? 33.750 28.824 -59.506 1.00 58.03 298 GLN A CA 1
ATOM 2400 C C . GLN A 1 298 ? 35.287 28.811 -59.543 1.00 58.03 298 GLN A C 1
ATOM 2402 O O . GLN A 1 298 ? 35.883 29.644 -60.229 1.00 58.03 298 GLN A O 1
ATOM 2407 N N . GLU A 1 299 ? 35.946 27.850 -58.890 1.00 58.94 299 GLU A N 1
ATOM 2408 C CA . GLU A 1 299 ? 37.401 27.660 -58.967 1.00 58.94 299 GLU A CA 1
ATOM 2409 C C . GLU A 1 299 ? 37.858 27.209 -60.361 1.00 58.94 299 GLU A C 1
ATOM 2411 O O . GLU A 1 299 ? 38.935 27.596 -60.802 1.00 58.94 299 GLU A O 1
ATOM 2416 N N . ALA A 1 300 ? 37.054 26.458 -61.117 1.00 60.31 300 ALA A N 1
ATOM 2417 C CA . ALA A 1 300 ? 37.366 26.121 -62.508 1.00 60.31 300 ALA A CA 1
ATOM 2418 C C . ALA A 1 300 ? 37.258 27.332 -63.458 1.00 60.31 300 ALA A C 1
ATOM 2420 O O . ALA A 1 300 ? 37.934 27.365 -64.492 1.00 60.31 300 ALA A O 1
ATOM 2421 N N . ILE A 1 301 ? 36.429 28.327 -63.113 1.00 58.56 301 ILE A N 1
ATOM 2422 C CA . ILE A 1 301 ? 36.234 29.569 -63.879 1.00 58.56 301 ILE A CA 1
ATOM 2423 C C . ILE A 1 301 ? 37.277 30.640 -63.506 1.00 58.56 301 ILE A C 1
ATOM 2425 O O . ILE A 1 301 ? 37.740 31.361 -64.390 1.00 58.56 301 ILE A O 1
ATOM 2429 N N . PHE A 1 302 ? 37.689 30.726 -62.235 1.00 58.12 302 PHE A N 1
ATOM 2430 C CA . PHE A 1 302 ? 38.634 31.739 -61.730 1.00 58.12 302 PHE A CA 1
ATOM 2431 C C . PHE A 1 302 ? 40.029 31.199 -61.360 1.00 58.12 302 PHE A C 1
ATOM 2433 O O . PHE A 1 302 ? 40.912 31.970 -60.982 1.00 58.12 302 PHE A O 1
ATOM 2440 N N . GLY A 1 303 ? 40.265 29.893 -61.485 1.00 51.28 303 GLY A N 1
ATOM 2441 C CA . GLY A 1 303 ? 41.531 29.243 -61.158 1.00 51.28 303 GLY A CA 1
ATOM 2442 C C . GLY A 1 303 ? 42.598 29.422 -62.238 1.00 51.28 303 GLY A C 1
ATOM 2443 O O . GLY A 1 303 ? 42.413 29.076 -63.408 1.00 51.28 303 GLY A O 1
ATOM 2444 N N . SER A 1 304 ? 43.760 29.930 -61.833 1.00 52.62 304 SER A N 1
ATOM 2445 C CA . SER A 1 304 ? 44.948 30.103 -62.671 1.00 52.62 304 SER A CA 1
ATOM 2446 C C . SER A 1 304 ? 45.446 28.764 -63.239 1.00 52.62 304 SER A C 1
ATOM 2448 O O . SER A 1 304 ? 46.118 27.994 -62.555 1.00 52.62 304 SER A O 1
ATOM 2450 N N . LYS A 1 305 ? 45.155 28.483 -64.514 1.00 45.69 305 LYS A N 1
ATOM 2451 C CA . LYS A 1 305 ? 45.733 27.350 -65.259 1.00 45.69 305 LYS A CA 1
ATOM 2452 C C . LYS A 1 305 ? 47.253 27.532 -65.430 1.00 45.69 305 LYS A C 1
ATOM 2454 O O . LYS A 1 305 ? 47.658 28.567 -65.961 1.00 45.69 305 LYS A O 1
ATOM 2459 N N . PRO A 1 306 ? 48.111 26.542 -65.119 1.00 43.69 306 PRO A N 1
ATOM 2460 C CA . PRO A 1 306 ? 49.461 26.517 -65.664 1.00 43.69 306 PRO A CA 1
ATOM 2461 C C . PRO A 1 306 ? 49.407 26.020 -67.120 1.00 43.69 306 PRO A C 1
ATOM 2463 O O . PRO A 1 306 ? 48.919 24.926 -67.405 1.00 43.69 306 PRO A O 1
ATOM 2466 N N . SER A 1 307 ? 49.880 26.847 -68.057 1.00 35.53 307 SER A N 1
ATOM 2467 C CA . SER A 1 307 ? 49.974 26.524 -69.490 1.00 35.53 307 SER A CA 1
ATOM 2468 C C . SER A 1 307 ? 50.919 25.341 -69.776 1.00 35.53 307 SER A C 1
ATOM 2470 O O . SER A 1 307 ? 51.985 25.257 -69.164 1.00 35.53 307 SER A O 1
ATOM 2472 N N . PRO A 1 308 ? 50.610 24.472 -70.761 1.00 54.66 308 PRO A N 1
ATOM 2473 C CA . PRO A 1 308 ? 51.494 23.398 -71.199 1.00 54.66 308 PRO A CA 1
ATOM 2474 C C . PRO A 1 308 ? 52.368 23.839 -72.388 1.00 54.66 308 PRO A C 1
ATOM 2476 O O . PRO A 1 308 ? 51.855 24.125 -73.469 1.00 54.66 308 PRO A O 1
ATOM 2479 N N . ALA A 1 309 ? 53.695 23.825 -72.232 1.00 38.91 309 ALA A N 1
ATOM 2480 C CA . ALA A 1 309 ? 54.637 23.893 -73.354 1.00 38.91 309 ALA A CA 1
ATOM 2481 C C . ALA A 1 309 ? 55.842 22.954 -73.125 1.00 38.91 309 ALA A C 1
ATOM 2483 O O . ALA A 1 309 ? 56.608 23.094 -72.178 1.00 38.91 309 ALA A O 1
ATOM 2484 N N . ARG A 1 310 ? 55.942 21.956 -74.011 1.00 40.91 310 ARG A N 1
ATOM 2485 C CA . ARG A 1 310 ? 57.005 20.940 -74.216 1.00 40.91 310 ARG A CA 1
ATOM 2486 C C . ARG A 1 310 ? 58.275 21.581 -74.859 1.00 40.91 310 ARG A C 1
ATOM 2488 O O . ARG A 1 310 ? 58.145 22.737 -75.254 1.00 40.91 310 ARG A O 1
ATOM 2495 N N . PRO A 1 311 ? 59.438 20.898 -75.099 1.00 48.97 311 PRO A N 1
ATOM 2496 C CA . PRO A 1 311 ? 59.565 19.490 -75.517 1.00 48.97 311 PRO A CA 1
ATOM 2497 C C . PRO A 1 311 ? 60.794 18.668 -75.034 1.00 48.97 311 PRO A C 1
ATOM 2499 O O . PRO A 1 311 ? 61.671 19.097 -74.298 1.00 48.97 311 PRO A O 1
ATOM 2502 N N . SER A 1 312 ? 60.762 17.423 -75.512 1.00 45.56 312 SER A N 1
ATOM 2503 C CA . SER A 1 312 ? 61.631 16.247 -75.409 1.00 45.56 312 SER A CA 1
ATOM 2504 C C . SER A 1 312 ? 63.142 16.406 -75.640 1.00 45.56 312 SER A C 1
ATOM 2506 O O . SER A 1 312 ? 63.560 17.012 -76.624 1.00 45.56 312 SER A O 1
ATOM 2508 N N . GLY A 1 313 ? 63.925 15.655 -74.853 1.00 34.22 313 GLY A N 1
ATOM 2509 C CA . GLY A 1 313 ? 65.308 15.247 -75.130 1.00 34.22 313 GLY A CA 1
ATOM 2510 C C . GLY A 1 313 ? 65.458 13.717 -75.072 1.00 34.22 313 GLY A C 1
ATOM 2511 O O . GLY A 1 313 ? 64.817 13.038 -74.278 1.00 34.22 313 GLY A O 1
ATOM 2512 N N . THR A 1 314 ? 66.249 13.176 -75.989 1.00 36.47 314 THR A N 1
ATOM 2513 C CA . THR A 1 314 ? 66.243 11.805 -76.518 1.00 36.47 314 THR A CA 1
ATOM 2514 C C . THR A 1 314 ? 67.091 10.767 -75.767 1.00 36.47 314 THR A C 1
ATOM 2516 O O . THR A 1 314 ? 68.218 11.053 -75.388 1.00 36.47 314 THR A O 1
ATOM 2519 N N . LYS A 1 315 ? 66.575 9.524 -75.743 1.00 38.72 315 LYS A N 1
ATOM 2520 C CA . LYS A 1 315 ? 67.247 8.204 -75.858 1.00 38.72 315 LYS A CA 1
ATOM 2521 C C . LYS A 1 315 ? 68.572 7.958 -75.107 1.00 38.72 315 LYS A C 1
ATOM 2523 O O . LYS A 1 315 ? 69.612 8.433 -75.543 1.00 38.72 315 LYS A O 1
ATOM 2528 N N . LYS A 1 316 ? 68.575 6.911 -74.264 1.00 34.62 316 LYS A N 1
ATOM 2529 C CA . LYS A 1 316 ? 69.331 5.669 -74.550 1.00 34.62 316 LYS A CA 1
ATOM 2530 C C . LYS A 1 316 ? 68.580 4.421 -74.069 1.00 34.62 316 LYS A C 1
ATOM 2532 O O . LYS A 1 316 ? 68.099 4.355 -72.947 1.00 34.62 316 LYS A O 1
ATOM 2537 N N . VAL A 1 317 ? 68.499 3.453 -74.977 1.00 39.84 317 VAL A N 1
ATOM 2538 C CA . VAL A 1 317 ? 68.063 2.061 -74.809 1.00 39.84 317 VAL A CA 1
ATOM 2539 C C . VAL A 1 317 ? 69.324 1.205 -74.811 1.00 39.84 317 VAL A C 1
ATOM 2541 O O . VAL A 1 317 ? 70.106 1.392 -75.736 1.00 39.84 317 VAL A O 1
ATOM 2544 N N . VAL A 1 318 ? 69.472 0.270 -73.863 1.00 34.94 318 VAL A N 1
ATOM 2545 C CA . VAL A 1 318 ? 70.056 -1.085 -74.023 1.00 34.94 318 VAL A CA 1
ATOM 2546 C C . VAL A 1 318 ? 69.541 -1.939 -72.840 1.00 34.94 318 VAL A C 1
ATOM 2548 O O . VAL A 1 318 ? 69.779 -1.582 -71.692 1.00 34.94 318 VAL A O 1
ATOM 2551 N N . GLY A 1 319 ? 68.789 -3.019 -73.108 1.00 34.41 319 GLY A N 1
ATOM 2552 C CA . GLY A 1 319 ? 68.413 -4.069 -72.128 1.00 34.41 319 GLY A CA 1
ATOM 2553 C C . GLY A 1 319 ? 69.429 -5.230 -72.131 1.00 34.41 319 GLY A C 1
ATOM 2554 O O . GLY A 1 319 ? 70.566 -4.995 -72.523 1.00 34.41 319 GLY A O 1
ATOM 2555 N N . PRO A 1 320 ? 69.056 -6.513 -71.922 1.00 50.22 320 PRO A N 1
ATOM 2556 C CA . PRO A 1 320 ? 68.010 -7.125 -71.083 1.00 50.22 320 PRO A CA 1
ATOM 2557 C C . PRO A 1 320 ? 68.540 -8.345 -70.252 1.00 50.22 320 PRO A C 1
ATOM 2559 O O . PRO A 1 320 ? 69.712 -8.693 -70.352 1.00 50.22 320 PRO A O 1
ATOM 2562 N N . ARG A 1 321 ? 67.621 -9.068 -69.567 1.00 33.25 321 ARG A N 1
ATOM 2563 C CA . ARG A 1 321 ? 67.713 -10.434 -68.952 1.00 33.25 321 ARG A CA 1
ATOM 2564 C C . ARG A 1 321 ? 68.333 -10.557 -67.548 1.00 33.25 321 ARG A C 1
ATOM 2566 O O . ARG A 1 321 ? 69.192 -9.773 -67.194 1.00 33.25 321 ARG A O 1
ATOM 2573 N N . ALA A 1 322 ? 68.067 -11.588 -66.737 1.00 32.53 322 ALA A N 1
ATOM 2574 C CA . ALA A 1 322 ? 66.964 -12.541 -66.503 1.00 32.53 322 ALA A CA 1
ATOM 2575 C C . ALA A 1 322 ? 67.447 -13.518 -65.397 1.00 32.53 322 ALA A C 1
ATOM 2577 O O . ALA A 1 322 ? 68.626 -13.852 -65.377 1.00 32.53 322 ALA A O 1
ATOM 2578 N N . ASN A 1 323 ? 66.506 -14.055 -64.610 1.00 32.06 323 ASN A N 1
ATOM 2579 C CA . ASN A 1 323 ? 66.539 -15.327 -63.860 1.00 32.06 323 ASN A CA 1
ATOM 2580 C C . ASN A 1 323 ? 67.393 -15.541 -62.590 1.00 32.06 323 ASN A C 1
ATOM 2582 O O . ASN A 1 323 ? 68.612 -15.452 -62.611 1.00 32.06 323 ASN A O 1
ATOM 2586 N N . GLY A 1 324 ? 66.687 -16.094 -61.584 1.00 29.45 324 GLY A N 1
ATOM 2587 C CA . GLY A 1 324 ? 67.147 -17.117 -60.625 1.00 29.45 324 GLY A CA 1
ATOM 2588 C C . GLY A 1 324 ? 67.923 -16.569 -59.426 1.00 29.45 324 GLY A C 1
ATOM 2589 O O . GLY A 1 324 ? 68.819 -15.765 -59.593 1.00 29.45 324 GLY A O 1
ATOM 2590 N N . GLY A 1 325 ? 67.685 -16.932 -58.171 1.00 28.75 325 GLY A N 1
ATOM 2591 C CA . GLY A 1 325 ? 66.948 -18.036 -57.573 1.00 28.75 325 GLY A CA 1
ATOM 2592 C C . GLY A 1 325 ? 67.641 -18.389 -56.244 1.00 28.75 325 GLY A C 1
ATOM 2593 O O . GLY A 1 325 ? 68.862 -18.353 -56.163 1.00 28.75 325 GLY A O 1
ATOM 2594 N N . THR A 1 326 ? 66.839 -18.755 -55.240 1.00 33.69 326 THR A N 1
ATOM 2595 C CA . THR A 1 326 ? 67.162 -19.598 -54.066 1.00 33.69 326 THR A CA 1
ATOM 2596 C C . THR A 1 326 ? 68.144 -19.131 -52.973 1.00 33.69 326 THR A C 1
ATOM 2598 O O . THR A 1 326 ? 69.329 -18.946 -53.205 1.00 33.69 326 THR A O 1
ATOM 2601 N N . ASN A 1 327 ? 67.601 -19.162 -51.744 1.00 33.88 327 ASN A N 1
ATOM 2602 C CA . ASN A 1 327 ? 68.190 -19.558 -50.455 1.00 33.88 327 ASN A CA 1
ATOM 2603 C C . ASN A 1 327 ? 69.415 -18.834 -49.875 1.00 33.88 327 ASN A C 1
ATOM 2605 O O . ASN A 1 327 ? 70.506 -18.864 -50.428 1.00 33.88 327 ASN A O 1
ATOM 2609 N N . GLY A 1 328 ? 69.267 -18.424 -48.607 1.00 33.44 328 GLY A N 1
ATOM 2610 C CA . GLY A 1 328 ? 70.379 -18.463 -47.655 1.00 33.44 328 GLY A CA 1
ATOM 2611 C C . GLY A 1 328 ? 70.389 -17.373 -46.585 1.00 33.44 328 GLY A C 1
ATOM 2612 O O . GLY A 1 328 ? 71.213 -16.472 -46.642 1.00 33.44 328 GLY A O 1
ATOM 2613 N N . THR A 1 329 ? 69.574 -17.499 -45.535 1.00 43.41 329 THR A N 1
ATOM 2614 C CA . THR A 1 329 ? 70.079 -17.191 -44.180 1.00 43.41 329 THR A CA 1
ATOM 2615 C C . THR A 1 329 ? 71.029 -18.325 -43.793 1.00 43.41 329 THR A C 1
ATOM 2617 O O . THR A 1 329 ? 70.652 -19.478 -44.031 1.00 43.41 329 THR A O 1
ATOM 2620 N N . PRO A 1 330 ? 72.214 -18.082 -43.193 1.00 48.75 330 PRO A N 1
ATOM 2621 C CA . PRO A 1 330 ? 72.248 -17.868 -41.736 1.00 48.75 330 PRO A CA 1
ATOM 2622 C C . PRO A 1 330 ? 73.479 -17.096 -41.183 1.00 48.75 330 PRO A C 1
ATOM 2624 O O . PRO A 1 330 ? 74.424 -16.794 -41.901 1.00 48.75 330 PRO A O 1
ATOM 2627 N N . SER A 1 331 ? 73.508 -16.959 -39.844 1.00 36.66 331 SER A N 1
ATOM 2628 C CA . SER A 1 331 ? 74.653 -16.593 -38.969 1.00 36.66 331 SER A CA 1
ATOM 2629 C C . SER A 1 331 ? 75.009 -15.100 -38.904 1.00 36.66 331 SER A C 1
ATOM 2631 O O . SER A 1 331 ? 74.925 -14.405 -39.898 1.00 36.66 331 SER A O 1
ATOM 2633 N N . ARG A 1 332 ? 75.472 -14.507 -37.795 1.00 39.38 332 ARG A N 1
ATOM 2634 C CA . ARG A 1 332 ? 75.880 -14.920 -36.428 1.00 39.38 332 ARG A CA 1
ATOM 2635 C C . ARG A 1 332 ? 76.025 -13.593 -35.638 1.00 39.38 332 ARG A C 1
ATOM 2637 O O . ARG A 1 332 ? 76.465 -12.613 -36.217 1.00 39.38 332 ARG A O 1
ATOM 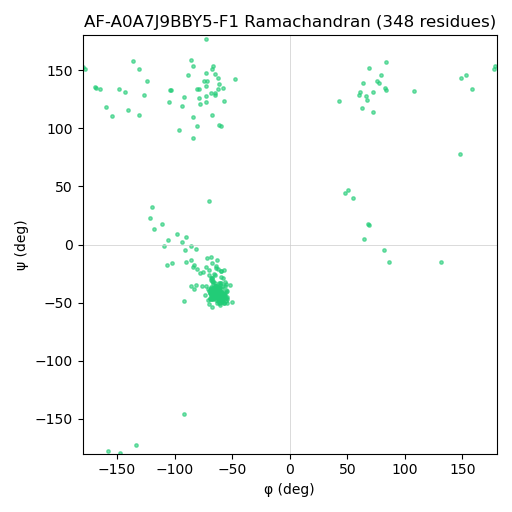2644 N N . ARG A 1 333 ? 75.518 -13.447 -34.408 1.00 36.38 333 ARG A N 1
ATOM 2645 C CA . ARG A 1 333 ? 76.090 -13.879 -33.109 1.00 36.38 333 ARG A CA 1
ATOM 2646 C C . ARG A 1 333 ? 77.303 -13.055 -32.642 1.00 36.38 333 ARG A C 1
ATOM 2648 O O . ARG A 1 333 ? 78.376 -13.236 -33.194 1.00 36.38 333 ARG A O 1
ATOM 2655 N N . LEU A 1 334 ? 77.125 -12.335 -31.532 1.00 34.69 334 LEU A N 1
ATOM 2656 C CA . LEU A 1 334 ? 78.005 -12.219 -30.347 1.00 34.69 334 LEU A CA 1
ATOM 2657 C C . LEU A 1 334 ? 77.036 -11.845 -29.199 1.00 34.69 334 LEU A C 1
ATOM 2659 O O . LEU A 1 334 ? 76.365 -10.832 -29.328 1.00 34.69 334 LEU A O 1
ATOM 2663 N N . SER A 1 335 ? 76.675 -12.602 -28.157 1.00 34.12 335 SER A N 1
ATOM 2664 C CA . SER A 1 335 ? 77.239 -13.648 -27.288 1.00 34.12 335 SER A CA 1
ATOM 2665 C C . SER A 1 335 ? 78.392 -13.236 -26.377 1.00 34.12 335 SER A C 1
ATOM 2667 O O . SER A 1 335 ? 79.439 -12.854 -26.890 1.00 34.12 335 SER A O 1
ATOM 2669 N N . LEU A 1 336 ? 78.184 -13.561 -25.087 1.00 38.31 336 LEU A N 1
ATOM 2670 C CA . LEU A 1 336 ? 79.093 -13.716 -23.934 1.00 38.31 336 LEU A CA 1
ATOM 2671 C C . LEU A 1 336 ? 78.961 -12.582 -22.905 1.00 38.31 336 LEU A C 1
ATOM 2673 O O . LEU A 1 336 ? 79.021 -11.419 -23.270 1.00 38.31 336 LEU A O 1
ATOM 2677 N N . ASN A 1 337 ? 78.849 -12.825 -21.601 1.00 37.38 337 ASN A N 1
ATOM 2678 C CA . ASN A 1 337 ? 78.585 -14.014 -20.777 1.00 37.38 337 ASN A CA 1
ATOM 2679 C C . ASN A 1 337 ? 78.324 -13.447 -19.360 1.00 37.38 337 ASN A C 1
ATOM 2681 O O . ASN A 1 337 ? 78.907 -12.432 -19.000 1.00 37.38 337 ASN A O 1
ATOM 2685 N N . ALA A 1 338 ? 77.310 -13.903 -18.626 1.00 37.28 338 ALA A N 1
ATOM 2686 C CA . ALA A 1 338 ? 77.345 -15.062 -17.728 1.00 37.28 338 ALA A CA 1
ATOM 2687 C C . ALA A 1 338 ? 78.324 -14.911 -16.554 1.00 37.28 338 ALA A C 1
ATOM 2689 O O . ALA A 1 338 ? 79.522 -14.850 -16.786 1.00 37.28 338 ALA A O 1
ATOM 2690 N N . THR A 1 339 ? 77.773 -14.921 -15.332 1.00 39.59 339 THR A N 1
ATOM 2691 C CA . THR A 1 339 ? 78.089 -15.781 -14.162 1.00 39.59 339 THR A CA 1
ATOM 2692 C C . THR A 1 339 ? 77.730 -15.025 -12.886 1.00 39.59 339 THR A C 1
ATOM 2694 O O . THR A 1 339 ? 77.945 -13.825 -12.824 1.00 39.59 339 THR A O 1
ATOM 2697 N N . GLN A 1 340 ? 77.269 -15.617 -11.795 1.00 38.19 340 GLN A N 1
ATOM 2698 C CA . GLN A 1 340 ? 76.640 -16.895 -11.452 1.00 38.19 340 GLN A CA 1
ATOM 2699 C C . GLN A 1 340 ? 76.367 -16.763 -9.946 1.00 38.19 340 GLN A C 1
ATOM 2701 O O . GLN A 1 340 ? 77.178 -16.155 -9.257 1.00 38.19 340 GLN A O 1
ATOM 2706 N N . ASN A 1 341 ? 75.325 -17.446 -9.467 1.00 35.31 341 ASN A N 1
ATOM 2707 C CA . ASN A 1 341 ? 75.121 -17.879 -8.078 1.00 35.31 341 ASN A CA 1
ATOM 2708 C C . ASN A 1 341 ? 74.964 -16.774 -7.012 1.00 35.31 341 ASN A C 1
ATOM 2710 O O . ASN A 1 341 ? 75.670 -15.785 -6.974 1.00 35.31 341 ASN A O 1
ATOM 2714 N N . GLY A 1 342 ? 74.072 -16.888 -6.041 1.00 32.38 342 GLY A N 1
ATOM 2715 C CA . GLY A 1 342 ? 73.219 -17.995 -5.660 1.00 32.38 342 GLY A CA 1
ATOM 2716 C C . GLY A 1 342 ? 72.823 -17.789 -4.200 1.00 32.38 342 GLY A C 1
ATOM 2717 O O . GLY A 1 342 ? 73.682 -17.559 -3.361 1.00 32.38 342 GLY A O 1
ATOM 2718 N N . SER A 1 343 ? 71.528 -17.961 -3.932 1.00 35.84 343 SER A N 1
ATOM 2719 C CA . SER A 1 343 ? 70.947 -18.578 -2.728 1.00 35.84 343 SER A CA 1
ATOM 2720 C C . SER A 1 343 ? 71.178 -17.996 -1.318 1.00 35.84 343 SER A C 1
ATOM 2722 O O . SER A 1 343 ? 72.295 -17.967 -0.821 1.00 35.84 343 SER A O 1
ATOM 2724 N N . ARG A 1 344 ? 70.023 -17.863 -0.626 1.00 36.78 344 ARG A N 1
ATOM 2725 C CA . ARG A 1 344 ? 69.767 -17.995 0.833 1.00 36.78 344 ARG A CA 1
ATOM 2726 C C . ARG A 1 344 ? 70.228 -16.803 1.692 1.00 36.78 344 ARG A C 1
ATOM 2728 O O . ARG A 1 344 ? 71.284 -16.255 1.460 1.00 36.78 344 ARG A O 1
ATOM 2735 N N . SER A 1 345 ? 69.521 -16.340 2.722 1.00 38.31 345 SER A N 1
ATOM 2736 C CA . SER A 1 345 ? 68.297 -16.767 3.412 1.00 38.31 345 SER A CA 1
ATOM 2737 C C . SER A 1 345 ? 67.999 -15.761 4.538 1.00 38.31 345 SER A C 1
ATOM 2739 O O . SER A 1 345 ? 68.941 -15.265 5.140 1.00 38.31 345 SER A O 1
ATOM 2741 N N . ALA A 1 346 ? 66.714 -15.646 4.889 1.00 37.91 346 ALA A N 1
ATOM 2742 C CA . ALA A 1 346 ? 66.179 -15.512 6.251 1.00 37.91 346 ALA A CA 1
ATOM 2743 C C . ALA A 1 346 ? 66.231 -14.167 7.016 1.00 37.91 346 ALA A C 1
ATOM 2745 O O . ALA A 1 346 ? 67.265 -13.519 7.127 1.00 37.91 346 ALA A O 1
ATOM 2746 N N . THR A 1 347 ? 65.091 -13.935 7.699 1.00 36.94 347 THR A N 1
ATOM 2747 C CA . THR A 1 347 ? 64.862 -13.209 8.975 1.00 36.94 347 THR A CA 1
ATOM 2748 C C . THR A 1 347 ? 65.066 -11.695 8.985 1.00 36.94 347 THR A C 1
ATOM 2750 O O . THR A 1 347 ? 65.923 -11.188 8.285 1.00 36.94 347 THR A O 1
ATOM 2753 N N . LYS A 1 348 ? 64.413 -10.886 9.816 1.00 40.88 348 LYS A N 1
ATOM 2754 C CA . LYS A 1 348 ? 63.190 -10.873 10.645 1.00 40.88 348 LYS A CA 1
ATOM 2755 C C . LYS A 1 348 ? 63.267 -9.487 11.331 1.00 40.88 348 LYS A C 1
ATOM 2757 O O . LYS A 1 348 ? 64.372 -9.012 11.571 1.00 40.88 348 LYS A O 1
ATOM 2762 N N . ASP A 1 349 ? 62.116 -8.944 11.706 1.00 41.62 349 ASP A N 1
ATOM 2763 C CA . ASP A 1 349 ? 61.907 -7.871 12.689 1.00 41.62 349 ASP A CA 1
ATOM 2764 C C . ASP A 1 349 ? 62.078 -6.409 12.237 1.00 41.62 349 ASP A C 1
ATOM 2766 O O . ASP A 1 349 ? 63.024 -6.022 11.550 1.00 41.62 349 ASP A O 1
ATOM 2770 N N . GLY A 1 350 ? 61.085 -5.625 12.670 1.00 43.84 350 GLY A N 1
ATOM 2771 C CA . GLY A 1 350 ? 60.834 -4.212 12.410 1.00 43.84 350 GLY A CA 1
ATOM 2772 C C . GLY A 1 350 ? 59.352 -3.922 12.569 1.00 43.84 350 GLY A C 1
ATOM 2773 O O . GLY A 1 350 ? 58.699 -3.773 11.515 1.00 43.84 350 GLY A O 1
#

Foldseek 3Di:
DDPQVLQVVLPVQSRPVVPDPDRDPDPSSVVSVVVSVVVVLVVLVVLLVLLLVLLVLVVVLCVVVVPDVVVVVVLCLSNVSNPADSVNPPDPCSSPVVNSVVSVVVSVVSLVVVLVVLLVLLVVLLVLLVVLCVLLLHDDDSVVVSVVSNVVSVVVPDDSVVSNVVSVVSSVVSNVSSVLSVVLVVLVVLLVVLVVLVVVLVVCVPDPCLPPPDDCSVVVVVSNVVSVVSNVCNVVSLVVSLVSQVVSCVVVVHFDDRNNHGPNVVSVVVVVVVVVVVVVVVVVVVVVVVVVVVVVVVCVVVPDDDDDDDDDDDDDDDDDDDDDDDDDDDDDDDDDDDDDDDDDDDDDDD